Protein AF-A0A1S4EE07-F1 (afdb_monomer_lite)

Sequence (196 aa):
MYILKQGKIPPNVDKGLFLSQLIRQLDQEGPRLRTTQPRPIVKDTVGNLPSGYTVVRVHFNNPGMWYFHCHFVMHTDTGMTLVFQVGDRKQFVRAPPHFPQCDNFQPAVTKQDWAAAKNLEKTVAKRVRKVPAVHVVKKTAVHNLKKPKADSKKTQEANNKENHTSHHKNTDPKKKPSANNAKKDLKKPAEKTLGS

Secondary structure (DSSP, 8-state):
-EEEEEEEPPTTS-HHHHHHHHHHHHHHHGGGTTTS-SS-EE-S--PPPTTEEEEEE----S-EEEEEE-SSHHHHHTT-EEEEEES-GGGSPPPPTTPPPP--------HHHHHHHHHHHHHHHHHHTTS---------------PPPP----------------------------------------------

Organism: Diaphorina citri (NCBI:txid121845)

Radius of gyration: 37.04 Å; chains: 1; bounding box: 95×41×89 Å

Structure (mmCIF, N/CA/C/O backbone):
data_AF-A0A1S4EE07-F1
#
_entry.id   AF-A0A1S4EE07-F1
#
loop_
_atom_site.group_PDB
_atom_site.id
_atom_site.type_symbol
_atom_site.label_atom_id
_atom_site.label_alt_id
_atom_site.label_comp_id
_atom_site.label_asym_id
_atom_site.label_entity_id
_atom_site.label_seq_id
_atom_site.pdbx_PDB_ins_code
_atom_site.Cartn_x
_atom_site.Cartn_y
_atom_site.Cartn_z
_atom_site.occupancy
_atom_site.B_iso_or_equiv
_atom_site.auth_seq_id
_atom_site.auth_comp_id
_atom_site.auth_asym_id
_atom_site.auth_atom_id
_atom_site.pdbx_PDB_model_num
ATOM 1 N N . MET A 1 1 ? -10.646 -0.968 -5.681 1.00 91.38 1 MET A N 1
ATOM 2 C CA . MET A 1 1 ? -10.633 -1.405 -4.267 1.00 91.38 1 MET A CA 1
ATOM 3 C C . MET A 1 1 ? -11.946 -0.978 -3.615 1.00 91.38 1 MET A C 1
ATOM 5 O O . MET A 1 1 ? -12.428 0.107 -3.910 1.00 91.38 1 MET A O 1
ATOM 9 N N . TYR A 1 2 ? -12.556 -1.828 -2.789 1.00 91.88 2 TYR A N 1
ATOM 10 C CA . TYR A 1 2 ? -13.785 -1.522 -2.048 1.00 91.88 2 TYR A CA 1
ATOM 11 C C . TYR A 1 2 ? -13.431 -1.052 -0.639 1.00 91.88 2 TYR A C 1
ATOM 13 O O . TYR A 1 2 ? -12.707 -1.754 0.065 1.00 91.88 2 TYR A O 1
ATOM 21 N N . ILE A 1 3 ? -13.954 0.093 -0.212 1.00 91.81 3 ILE A N 1
ATOM 22 C CA . ILE A 1 3 ? -13.802 0.576 1.165 1.00 91.81 3 ILE A CA 1
ATOM 23 C C . ILE A 1 3 ? -14.957 0.000 1.979 1.00 91.81 3 ILE A C 1
ATOM 25 O O . ILE A 1 3 ? -16.115 0.342 1.739 1.00 91.81 3 ILE A O 1
ATOM 29 N N . LEU A 1 4 ? -14.640 -0.895 2.913 1.00 89.44 4 LEU A N 1
ATOM 30 C CA . LEU A 1 4 ? -15.643 -1.581 3.722 1.00 89.44 4 LEU A CA 1
ATOM 31 C C . LEU A 1 4 ? -15.912 -0.834 5.026 1.00 89.44 4 LEU A C 1
ATOM 33 O O . LEU A 1 4 ? -17.050 -0.646 5.433 1.00 89.44 4 LEU A O 1
ATOM 37 N N . LYS A 1 5 ? -14.872 -0.376 5.716 1.00 88.50 5 LYS A N 1
ATOM 38 C CA . LYS A 1 5 ? -15.040 0.284 7.014 1.00 88.50 5 LYS A CA 1
ATOM 39 C C . LYS A 1 5 ? -13.898 1.244 7.260 1.00 88.50 5 LYS A C 1
ATOM 41 O O . LYS A 1 5 ? -12.764 0.941 6.913 1.00 88.50 5 LYS A O 1
ATOM 46 N N . GLN A 1 6 ? -14.181 2.368 7.899 1.00 91.75 6 GLN A N 1
ATOM 47 C CA . GLN A 1 6 ? -13.160 3.251 8.449 1.00 91.75 6 GLN A CA 1
ATOM 48 C C . GLN A 1 6 ? -13.589 3.693 9.841 1.00 91.75 6 GLN A C 1
ATOM 50 O O . GLN A 1 6 ? -14.782 3.757 10.140 1.00 91.75 6 GLN A O 1
ATOM 55 N N . GLY A 1 7 ? -12.626 3.986 10.703 1.00 93.00 7 GLY A N 1
ATOM 56 C CA . GLY A 1 7 ? -12.927 4.471 12.040 1.00 93.00 7 GLY A CA 1
ATOM 57 C C . GLY A 1 7 ? -11.683 4.870 12.810 1.00 93.00 7 GLY A C 1
ATOM 58 O O . GLY A 1 7 ? -10.562 4.743 12.324 1.00 93.00 7 GLY A O 1
ATOM 59 N N . LYS A 1 8 ? -11.897 5.350 14.033 1.00 94.31 8 LYS A N 1
ATOM 60 C CA . LYS A 1 8 ? -10.833 5.690 14.977 1.00 94.31 8 LYS A CA 1
ATOM 61 C C . LYS A 1 8 ? -10.632 4.545 15.965 1.00 94.31 8 LYS A C 1
ATOM 63 O O . LYS A 1 8 ? -11.605 3.944 16.418 1.00 94.31 8 LYS A O 1
ATOM 68 N N . ILE A 1 9 ? -9.383 4.258 16.300 1.00 94.69 9 ILE A N 1
ATOM 69 C CA . ILE A 1 9 ? -9.034 3.365 17.402 1.00 94.69 9 ILE A CA 1
ATOM 70 C C . ILE A 1 9 ? -9.271 4.144 18.708 1.00 94.69 9 ILE A C 1
ATOM 72 O O . ILE A 1 9 ? -8.783 5.275 18.825 1.00 94.69 9 ILE A O 1
ATOM 76 N N . PRO A 1 10 ? -10.033 3.605 19.678 1.00 93.38 10 PRO A N 1
ATOM 77 C CA . PRO A 1 10 ? -10.268 4.290 20.945 1.00 93.38 10 PRO A CA 1
ATOM 78 C C . PRO A 1 10 ? -8.948 4.585 21.684 1.00 93.38 10 PRO A C 1
ATOM 80 O O . PRO A 1 10 ? -8.062 3.732 21.690 1.00 93.38 10 PRO A O 1
ATOM 83 N N . PRO A 1 11 ? -8.793 5.760 22.325 1.00 92.38 11 PRO A N 1
ATOM 84 C CA . PRO A 1 11 ? -7.510 6.192 22.894 1.00 92.38 11 PRO A CA 1
ATOM 85 C C . PRO A 1 11 ? -7.033 5.347 24.085 1.00 92.38 11 PRO A C 1
ATOM 87 O O . PRO A 1 11 ? -5.833 5.249 24.306 1.00 92.38 11 PRO A O 1
ATOM 90 N N . ASN A 1 12 ? -7.955 4.711 24.813 1.00 94.44 12 ASN A N 1
ATOM 91 C CA . ASN A 1 12 ? -7.669 3.914 26.014 1.00 94.44 12 ASN A CA 1
ATOM 92 C C . ASN A 1 12 ? -7.684 2.404 25.737 1.00 94.44 12 ASN A C 1
ATOM 94 O O . ASN A 1 12 ? -7.959 1.605 26.629 1.00 94.44 12 ASN A O 1
ATOM 98 N N . VAL A 1 13 ? -7.467 2.013 24.483 1.00 93.69 13 VAL A N 1
ATOM 99 C CA . VAL A 1 13 ? -7.438 0.612 24.068 1.00 93.69 13 VAL A CA 1
ATOM 100 C C . VAL A 1 13 ? -6.058 0.302 23.519 1.00 93.69 13 VAL A C 1
ATOM 102 O O . VAL A 1 13 ? -5.508 1.062 22.720 1.00 93.69 13 VAL A O 1
ATOM 105 N N . ASP A 1 14 ? -5.510 -0.839 23.934 1.00 95.31 14 ASP A N 1
ATOM 106 C CA . ASP A 1 14 ? -4.279 -1.346 23.349 1.00 95.31 14 ASP A CA 1
ATOM 107 C C . ASP A 1 14 ? -4.469 -1.589 21.842 1.00 95.31 14 ASP A C 1
ATOM 109 O O . ASP A 1 14 ? -5.398 -2.276 21.405 1.00 95.31 14 ASP A O 1
ATOM 113 N N . LYS A 1 15 ? -3.588 -1.003 21.025 1.00 93.50 15 LYS A N 1
ATOM 114 C CA . LYS A 1 15 ? -3.715 -1.042 19.561 1.00 93.50 15 LYS A CA 1
ATOM 115 C C . LYS A 1 15 ? -3.544 -2.459 19.013 1.00 93.50 15 LYS A C 1
ATOM 117 O O . LYS A 1 15 ? -4.212 -2.804 18.039 1.00 93.50 15 LYS A O 1
ATOM 122 N N . GLY A 1 16 ? -2.680 -3.269 19.628 1.00 94.44 16 GLY A N 1
ATOM 123 C CA . GLY A 1 16 ? -2.464 -4.663 19.240 1.00 94.44 16 GLY A CA 1
ATOM 124 C C . GLY A 1 16 ? -3.689 -5.525 19.540 1.00 94.44 16 GLY A C 1
ATOM 125 O O . GLY A 1 16 ? -4.141 -6.296 18.689 1.00 94.44 16 GLY A O 1
ATOM 126 N N . LEU A 1 17 ? -4.297 -5.331 20.711 1.00 95.25 17 LEU A N 1
ATOM 127 C CA . LEU A 1 17 ? -5.545 -5.981 21.093 1.00 95.25 17 LEU A CA 1
ATOM 128 C C . LEU A 1 17 ? -6.692 -5.579 20.158 1.00 95.25 17 LEU A C 1
ATOM 130 O O . LEU A 1 17 ? -7.399 -6.450 19.656 1.00 95.25 17 LEU A O 1
ATOM 134 N N . PHE A 1 18 ? -6.848 -4.286 19.864 1.00 95.19 18 PHE A N 1
ATOM 135 C CA . PHE A 1 18 ? -7.854 -3.821 18.907 1.00 95.19 18 PHE A CA 1
ATOM 136 C C . PHE A 1 18 ? -7.655 -4.455 17.525 1.00 95.19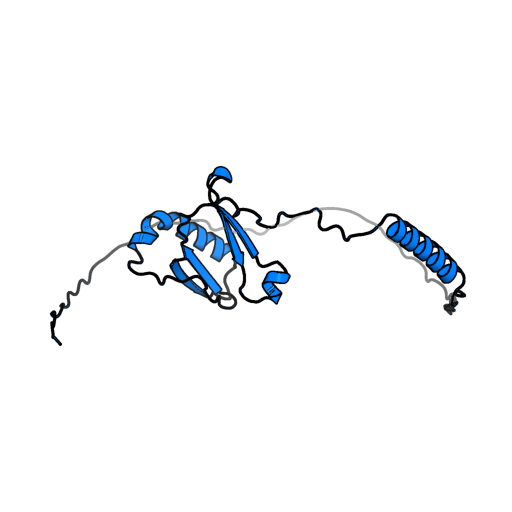 18 PHE A C 1
ATOM 138 O O . PHE A 1 18 ? -8.607 -4.959 16.928 1.00 95.19 18 PHE A O 1
ATOM 145 N N . LEU A 1 19 ? -6.417 -4.455 17.021 1.00 93.38 19 LEU A N 1
ATOM 146 C CA . LEU A 1 19 ? -6.104 -4.988 15.700 1.00 93.38 19 LEU A CA 1
ATOM 147 C C . LEU A 1 19 ? -6.343 -6.500 15.624 1.00 93.38 19 LEU A C 1
ATOM 149 O O . LEU A 1 19 ? -6.962 -6.962 14.672 1.00 93.38 19 LEU A O 1
ATOM 153 N N . SER A 1 20 ? -5.914 -7.267 16.627 1.00 95.62 20 SER A N 1
ATOM 154 C CA . SER A 1 20 ? -6.139 -8.719 16.666 1.00 95.62 20 SER A CA 1
ATOM 155 C C . SER A 1 20 ? -7.627 -9.078 16.729 1.00 95.62 20 SER A C 1
ATOM 157 O O . SER A 1 20 ? -8.072 -9.993 16.034 1.00 95.62 20 SER A O 1
ATOM 159 N N . GLN A 1 21 ? -8.424 -8.325 17.493 1.00 95.12 21 GLN A N 1
ATOM 160 C CA . GLN A 1 21 ? -9.878 -8.483 17.520 1.00 95.12 21 GLN A CA 1
ATOM 161 C C . GLN A 1 21 ? -10.512 -8.143 16.169 1.00 95.12 21 GLN A C 1
ATOM 163 O O . GLN A 1 21 ? -11.358 -8.899 15.693 1.00 95.12 21 GLN A O 1
ATOM 168 N N . LEU A 1 22 ? -10.085 -7.045 15.538 1.00 92.25 22 LEU A N 1
ATOM 169 C CA . LEU A 1 22 ? -10.564 -6.644 14.218 1.00 92.25 22 LEU A CA 1
ATOM 170 C C . LEU A 1 22 ? -10.232 -7.702 13.158 1.00 92.25 22 LEU A C 1
ATOM 172 O O . LEU A 1 22 ? -11.113 -8.076 12.394 1.00 92.25 22 LEU A O 1
ATOM 176 N N . ILE A 1 23 ? -8.999 -8.215 13.130 1.00 92.25 23 ILE A N 1
ATOM 177 C CA . ILE A 1 23 ? -8.587 -9.281 12.203 1.00 92.25 23 ILE A CA 1
ATOM 178 C C . ILE A 1 23 ? -9.464 -10.517 12.406 1.00 92.25 23 ILE A C 1
ATOM 180 O O . ILE A 1 23 ? -10.066 -10.999 11.452 1.00 92.25 23 ILE A O 1
ATOM 184 N N . ARG A 1 24 ? -9.646 -10.964 13.654 1.00 93.19 24 ARG A N 1
ATOM 185 C CA . ARG A 1 24 ? -10.493 -12.124 13.961 1.00 93.19 24 ARG A CA 1
ATOM 186 C C . ARG A 1 24 ? -11.944 -11.932 13.510 1.00 93.19 24 ARG A C 1
ATOM 188 O O . ARG A 1 24 ? -12.561 -12.881 13.032 1.00 93.19 24 ARG A O 1
ATOM 195 N N . GLN A 1 25 ? -12.495 -10.727 13.659 1.00 90.56 25 GLN A N 1
ATOM 196 C CA . GLN A 1 25 ? -13.824 -10.392 13.137 1.00 90.56 25 GLN A CA 1
ATOM 197 C C . GLN A 1 25 ? -13.854 -10.472 11.607 1.00 90.56 25 GLN A C 1
ATOM 199 O O . GLN A 1 25 ? -14.750 -11.099 11.048 1.00 90.56 25 GLN A O 1
ATOM 204 N N . LEU A 1 26 ? -12.858 -9.896 10.927 1.00 89.38 26 LEU A N 1
ATOM 205 C CA . LEU A 1 26 ? -12.762 -9.924 9.466 1.00 89.38 26 LEU A CA 1
ATOM 206 C C . LEU A 1 26 ? -12.585 -11.343 8.914 1.00 89.38 26 LEU A C 1
ATOM 208 O O . LEU A 1 26 ? -13.164 -11.641 7.874 1.00 89.38 26 LEU A O 1
ATOM 212 N N . ASP A 1 27 ? -11.873 -12.228 9.609 1.00 89.19 27 ASP A N 1
ATOM 213 C CA . ASP A 1 27 ? -11.731 -13.635 9.213 1.00 89.19 27 ASP A CA 1
ATOM 214 C C . ASP A 1 27 ? -13.066 -14.390 9.319 1.00 89.19 27 ASP A C 1
ATOM 216 O O . ASP A 1 27 ? -13.431 -15.168 8.436 1.00 89.19 27 ASP A O 1
ATOM 220 N N . GLN A 1 28 ? -13.841 -14.123 10.375 1.00 88.81 28 GLN A N 1
ATOM 221 C CA . GLN A 1 28 ? -15.168 -14.720 10.578 1.00 88.81 28 GLN A CA 1
ATOM 222 C C . GLN A 1 28 ? -16.213 -14.178 9.593 1.00 88.81 28 GLN A C 1
ATOM 224 O O . GLN A 1 28 ? -17.095 -14.908 9.125 1.00 88.81 28 GLN A O 1
ATOM 229 N N . GLU A 1 29 ? -16.137 -12.883 9.293 1.00 84.56 29 GLU A N 1
ATOM 230 C CA . GLU A 1 29 ? -17.068 -12.188 8.411 1.00 84.56 29 GLU A CA 1
ATOM 231 C C . GLU A 1 29 ? -16.666 -12.267 6.940 1.00 84.56 29 GLU A C 1
ATOM 233 O O . GLU A 1 29 ? -17.525 -12.068 6.085 1.00 84.56 29 GLU A O 1
ATOM 238 N N . GLY A 1 30 ? -15.408 -12.576 6.621 1.00 76.62 30 GLY A N 1
ATOM 239 C CA . GLY A 1 30 ? -14.816 -12.550 5.280 1.00 76.62 30 GLY A CA 1
ATOM 240 C C . GLY A 1 30 ? -15.724 -13.097 4.171 1.00 76.62 30 GLY A C 1
ATOM 241 O O . GLY A 1 30 ? -16.003 -12.364 3.210 1.00 76.62 30 GLY A O 1
ATOM 242 N N . PRO A 1 31 ? -16.279 -14.318 4.323 1.00 71.88 31 PRO A N 1
ATOM 243 C CA . PRO A 1 31 ? -17.223 -14.902 3.365 1.00 71.88 31 PRO A CA 1
ATOM 244 C C . PRO A 1 31 ? -18.527 -14.099 3.192 1.00 71.88 31 PRO A C 1
ATOM 246 O O . PRO A 1 31 ? -19.117 -14.079 2.113 1.00 71.88 31 PRO A O 1
ATOM 249 N N . ARG A 1 32 ? -18.977 -13.403 4.242 1.00 71.00 32 ARG A N 1
ATOM 250 C CA . ARG A 1 32 ? -20.227 -12.620 4.318 1.00 71.00 32 ARG A CA 1
ATOM 251 C C . ARG A 1 32 ? -20.051 -11.128 4.051 1.00 71.00 32 ARG A C 1
ATOM 253 O O . ARG A 1 32 ? -21.037 -10.436 3.816 1.00 71.00 32 ARG A O 1
ATOM 260 N N . LEU A 1 33 ? -18.824 -10.613 3.998 1.00 68.25 33 LEU A N 1
ATOM 261 C CA . LEU A 1 33 ? -18.553 -9.199 3.711 1.00 68.25 33 LEU A CA 1
ATOM 262 C C . LEU A 1 33 ? -19.059 -8.767 2.309 1.00 68.25 33 LEU A C 1
ATOM 264 O O . LEU A 1 33 ? -19.015 -7.592 1.963 1.00 68.25 33 LEU A O 1
ATOM 268 N N . ARG A 1 34 ? -19.500 -9.695 1.437 1.00 61.41 34 ARG A N 1
ATOM 269 C CA . ARG A 1 34 ? -20.206 -9.378 0.171 1.00 61.41 34 ARG A CA 1
ATOM 270 C C . ARG A 1 34 ? -21.696 -9.075 0.387 1.00 61.41 34 ARG A C 1
ATOM 272 O O . ARG A 1 34 ? -22.270 -8.327 -0.392 1.00 61.41 34 ARG A O 1
ATOM 279 N N . THR A 1 35 ? -22.310 -9.648 1.419 1.00 59.97 35 THR A N 1
ATOM 280 C CA . THR A 1 35 ? -23.750 -9.545 1.697 1.00 59.97 35 THR A CA 1
ATOM 281 C C . THR A 1 35 ? -24.087 -8.507 2.765 1.00 59.97 35 THR A C 1
ATOM 283 O O . THR A 1 35 ? -25.183 -7.961 2.743 1.00 59.97 35 THR A O 1
ATOM 286 N N . THR A 1 36 ? -23.169 -8.204 3.688 1.00 63.97 36 THR A N 1
ATOM 287 C CA . THR A 1 36 ? -23.404 -7.226 4.770 1.00 63.97 36 THR A CA 1
ATOM 288 C C . THR A 1 36 ? -23.278 -5.769 4.319 1.00 63.97 36 THR A C 1
ATOM 290 O O . THR A 1 36 ? -23.872 -4.886 4.933 1.00 63.97 36 THR A O 1
ATOM 293 N N . GLN A 1 37 ? -22.563 -5.504 3.221 1.00 69.19 37 GLN A N 1
ATOM 294 C CA . GLN A 1 37 ? -22.489 -4.192 2.579 1.00 69.19 37 GLN A CA 1
ATOM 295 C C . GLN A 1 37 ? -22.861 -4.303 1.104 1.00 69.19 37 GLN A C 1
ATOM 297 O O . GLN A 1 37 ? -22.014 -4.650 0.282 1.00 69.19 37 GLN A O 1
ATOM 302 N N . PRO A 1 38 ? -24.117 -4.003 0.739 1.00 68.50 38 PRO A N 1
ATOM 303 C CA . PRO A 1 38 ? -24.587 -4.213 -0.624 1.00 68.50 38 PRO A CA 1
ATOM 304 C C . PRO A 1 38 ? -23.996 -3.216 -1.633 1.00 68.50 38 PRO A C 1
ATOM 306 O O . PRO A 1 38 ? -24.031 -3.489 -2.830 1.00 68.50 38 PRO A O 1
ATOM 309 N N . ARG A 1 39 ? -23.471 -2.059 -1.187 1.00 81.44 39 ARG A N 1
ATOM 310 C CA . ARG A 1 39 ? -22.934 -0.997 -2.065 1.00 81.44 39 ARG A CA 1
ATOM 311 C C . ARG A 1 39 ? -21.730 -0.252 -1.453 1.00 81.44 39 ARG A C 1
ATOM 313 O O . ARG A 1 39 ? -21.855 0.925 -1.118 1.00 81.44 39 ARG A O 1
ATOM 320 N N . PRO A 1 40 ? -20.579 -0.913 -1.249 1.00 86.88 40 PRO A N 1
ATOM 321 C CA . PRO A 1 40 ? -19.378 -0.242 -0.762 1.00 86.88 40 PRO A CA 1
ATOM 322 C C . PRO A 1 40 ? -18.829 0.740 -1.806 1.00 86.88 40 PRO A C 1
ATOM 324 O O . PRO A 1 40 ? -18.938 0.515 -3.012 1.00 86.88 40 PRO A O 1
ATOM 327 N N . ILE A 1 41 ? -18.198 1.815 -1.333 1.00 91.12 41 ILE A N 1
ATOM 328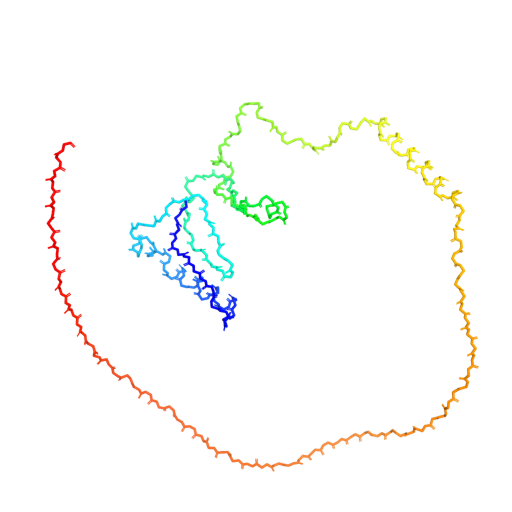 C CA . ILE A 1 41 ? -17.532 2.799 -2.194 1.00 91.12 41 ILE A CA 1
ATOM 329 C C . ILE A 1 41 ? -16.341 2.130 -2.890 1.00 91.12 41 ILE A C 1
ATOM 331 O O . ILE A 1 41 ? -15.534 1.458 -2.243 1.00 91.12 41 ILE A O 1
ATOM 335 N N . VAL A 1 42 ? -16.214 2.347 -4.201 1.00 93.19 42 VAL A N 1
ATOM 336 C CA . VAL A 1 42 ? -15.103 1.845 -5.018 1.00 93.19 42 VAL A CA 1
ATOM 337 C C . VAL A 1 42 ? -14.174 2.997 -5.371 1.00 93.19 42 VAL A C 1
ATOM 339 O O . VAL A 1 42 ? -14.597 3.937 -6.037 1.00 93.19 42 VAL A O 1
ATOM 342 N N . LYS A 1 43 ? -12.921 2.924 -4.919 1.00 94.06 43 LYS A N 1
ATOM 343 C CA . LYS A 1 43 ? -11.860 3.904 -5.209 1.00 94.06 43 LYS A CA 1
ATOM 344 C C . LYS A 1 43 ? -10.505 3.201 -5.336 1.00 94.06 43 LYS A C 1
ATOM 346 O O . LYS A 1 43 ? -10.395 2.010 -5.025 1.00 94.06 43 LYS A O 1
ATOM 351 N N . ASP A 1 44 ? -9.495 3.922 -5.807 1.00 94.94 44 ASP A N 1
ATOM 352 C CA . ASP A 1 44 ? -8.083 3.505 -5.811 1.00 94.94 44 ASP A CA 1
ATOM 353 C C . ASP A 1 44 ? -7.319 4.025 -4.581 1.00 94.94 44 ASP A C 1
ATOM 355 O O . ASP A 1 44 ? -6.448 3.336 -4.061 1.00 94.94 44 ASP A O 1
ATOM 359 N N . THR A 1 45 ? -7.725 5.183 -4.059 1.00 95.00 45 THR A N 1
ATOM 360 C CA . THR A 1 45 ? -7.055 5.897 -2.974 1.00 95.00 45 THR A CA 1
ATOM 361 C C . THR A 1 45 ? -8.034 6.171 -1.841 1.00 95.00 45 THR A C 1
ATOM 363 O O . THR A 1 45 ? -9.198 6.526 -2.056 1.00 95.00 45 THR A O 1
ATOM 366 N N . VAL A 1 46 ? -7.559 6.025 -0.606 1.00 94.75 46 VAL A N 1
ATOM 367 C CA . VAL A 1 46 ? -8.328 6.336 0.596 1.00 94.75 46 VAL A CA 1
ATOM 368 C C . VAL A 1 46 ? -7.438 7.034 1.618 1.00 94.75 46 VAL A C 1
ATOM 370 O O . VAL A 1 46 ? -6.341 6.573 1.926 1.00 94.75 46 VAL A O 1
ATOM 373 N N . GLY A 1 47 ? -7.910 8.166 2.140 1.00 94.12 47 GLY A N 1
ATOM 374 C CA . GLY A 1 47 ? -7.244 8.855 3.239 1.00 94.12 47 GLY A CA 1
ATOM 375 C C . GLY A 1 47 ? -7.426 8.077 4.538 1.00 94.12 47 GLY A C 1
ATOM 376 O O . GLY A 1 47 ? -8.541 7.665 4.863 1.00 94.12 47 GLY A O 1
ATOM 377 N N . ASN A 1 48 ? -6.341 7.888 5.288 1.00 90.81 48 ASN A N 1
ATOM 378 C CA . ASN A 1 48 ? -6.402 7.306 6.624 1.00 90.81 48 ASN A CA 1
ATOM 379 C C . ASN A 1 48 ? -6.357 8.417 7.681 1.00 90.81 48 ASN A C 1
ATOM 381 O O . ASN A 1 48 ? -5.593 9.373 7.554 1.00 90.81 48 ASN A O 1
ATOM 385 N N . LEU A 1 49 ? -7.172 8.291 8.726 1.00 89.00 49 LEU A N 1
ATOM 386 C CA . LEU A 1 49 ? -7.207 9.256 9.826 1.00 89.00 49 LEU A CA 1
ATOM 387 C C . LEU A 1 49 ? -6.111 8.943 10.863 1.00 89.00 49 LEU A C 1
ATOM 389 O O . LEU A 1 49 ? -5.780 7.768 11.060 1.00 89.00 49 LEU A O 1
ATOM 393 N N . PRO A 1 50 ? -5.579 9.948 11.585 1.00 90.75 50 PRO A N 1
ATOM 394 C CA . PRO A 1 50 ? -4.669 9.718 12.705 1.00 90.75 50 PRO A CA 1
ATOM 395 C C . PRO A 1 50 ? -5.288 8.799 13.761 1.00 90.75 50 PRO A C 1
ATOM 397 O O . PRO A 1 50 ? -6.437 8.986 14.172 1.00 90.75 50 PRO A O 1
ATOM 400 N N . SER A 1 51 ? -4.519 7.803 14.210 1.00 90.94 51 SER A N 1
ATOM 401 C CA . SER A 1 51 ? -5.003 6.745 15.112 1.00 90.94 51 SER A CA 1
ATOM 402 C C . SER A 1 51 ? -6.269 6.045 14.596 1.00 90.94 51 SER A C 1
ATOM 404 O O . SER A 1 51 ? -7.103 5.606 15.385 1.00 90.94 51 SER A O 1
ATOM 406 N N . GLY A 1 52 ? -6.444 5.982 13.277 1.00 93.88 52 GLY A N 1
ATOM 407 C CA . GLY A 1 52 ? -7.560 5.324 12.620 1.00 93.88 52 GLY A CA 1
ATOM 408 C C . GLY A 1 52 ? -7.189 3.993 11.986 1.00 93.88 52 GLY A C 1
ATOM 409 O O . GLY A 1 52 ? -6.026 3.593 11.937 1.00 93.88 52 GLY A O 1
ATOM 410 N N . TYR A 1 53 ? -8.213 3.317 11.488 1.00 94.06 53 TYR A N 1
ATOM 411 C CA . TYR A 1 53 ? -8.090 2.111 10.686 1.00 94.06 53 TYR A CA 1
ATOM 412 C C . TYR A 1 53 ? -9.000 2.210 9.467 1.00 94.06 53 TYR A C 1
ATOM 414 O O . TYR A 1 53 ? -10.040 2.875 9.490 1.00 94.06 53 TYR A O 1
ATOM 422 N N . THR A 1 54 ? -8.609 1.498 8.418 1.00 93.50 54 THR A N 1
ATOM 423 C CA . THR A 1 54 ? -9.369 1.377 7.180 1.00 93.50 54 THR A CA 1
ATOM 424 C C . THR A 1 54 ? -9.365 -0.085 6.761 1.00 93.50 54 THR A C 1
ATOM 426 O O . THR A 1 54 ? -8.309 -0.696 6.632 1.00 93.50 54 THR A O 1
ATOM 429 N N . VAL A 1 55 ? -10.551 -0.654 6.577 1.00 91.69 55 VAL A N 1
ATOM 430 C CA . VAL A 1 55 ? -10.762 -2.003 6.060 1.00 91.69 55 VAL A CA 1
ATOM 431 C C . VAL A 1 55 ? -11.121 -1.878 4.592 1.00 91.69 55 VAL A C 1
ATOM 433 O O . VAL A 1 55 ? -12.138 -1.272 4.239 1.00 91.69 55 VAL A O 1
ATOM 436 N N . VAL A 1 56 ? -10.296 -2.479 3.744 1.00 92.12 56 VAL A N 1
ATOM 437 C CA . VAL A 1 56 ? -10.507 -2.518 2.301 1.00 92.12 56 VAL A CA 1
ATOM 438 C C . VAL A 1 56 ? -10.598 -3.953 1.816 1.00 92.12 56 VAL A C 1
ATOM 440 O O . VAL A 1 56 ? -10.001 -4.861 2.387 1.00 92.12 56 VAL A O 1
ATOM 443 N N . ARG A 1 57 ? -11.331 -4.149 0.725 1.00 90.31 57 ARG A N 1
ATOM 444 C CA . ARG A 1 57 ? -11.338 -5.392 -0.039 1.00 90.31 57 ARG A CA 1
ATOM 445 C C . ARG A 1 57 ? -10.815 -5.119 -1.436 1.00 90.31 57 ARG A C 1
ATOM 447 O O . ARG A 1 57 ? -11.291 -4.221 -2.132 1.00 90.31 57 ARG A O 1
ATOM 454 N N . VAL A 1 58 ? -9.881 -5.947 -1.873 1.00 91.38 58 VAL A N 1
ATOM 455 C CA . VAL A 1 58 ? -9.345 -5.922 -3.231 1.00 91.38 58 VAL A CA 1
ATOM 456 C C . VAL A 1 58 ? -9.649 -7.262 -3.881 1.00 91.38 58 VAL A C 1
ATOM 458 O O . VAL A 1 58 ? -9.499 -8.306 -3.254 1.00 91.38 58 VAL A O 1
ATOM 461 N N . HIS A 1 59 ? -10.125 -7.227 -5.123 1.00 90.06 59 HIS A N 1
ATOM 462 C CA . HIS A 1 59 ? -10.247 -8.418 -5.949 1.00 90.06 59 HIS A CA 1
ATOM 463 C C . HIS A 1 59 ? -9.072 -8.422 -6.921 1.00 90.06 59 HIS A C 1
ATOM 465 O O . HIS A 1 59 ? -9.035 -7.621 -7.850 1.00 90.06 59 HIS A O 1
ATOM 471 N N . PHE A 1 60 ? -8.094 -9.283 -6.663 1.00 93.38 60 PHE A N 1
ATOM 472 C CA . PHE A 1 60 ? -6.897 -9.406 -7.485 1.00 93.38 60 PHE A CA 1
ATOM 473 C C . PHE A 1 60 ? -7.160 -10.329 -8.681 1.00 93.38 60 PHE A C 1
ATOM 475 O O . PHE A 1 60 ? -6.758 -11.487 -8.692 1.00 93.38 60 PHE A O 1
ATOM 482 N N . ASN A 1 61 ? -7.877 -9.816 -9.682 1.00 94.00 61 ASN A N 1
ATOM 483 C CA . ASN A 1 61 ? -8.236 -10.541 -10.908 1.00 94.00 61 ASN A CA 1
ATOM 484 C C . ASN A 1 61 ? -7.323 -10.229 -12.105 1.00 94.00 61 ASN A C 1
ATOM 486 O O . ASN A 1 61 ? -7.633 -10.614 -13.228 1.00 94.00 61 ASN A O 1
ATOM 490 N N . ASN A 1 62 ? -6.223 -9.515 -11.873 1.00 95.88 62 ASN A N 1
ATOM 491 C CA . ASN A 1 62 ? -5.261 -9.130 -12.895 1.00 95.88 62 ASN A CA 1
ATOM 492 C C . ASN A 1 62 ? -3.835 -9.457 -12.392 1.00 95.88 62 ASN A C 1
ATOM 494 O O . ASN A 1 62 ? -3.352 -8.788 -11.468 1.00 95.88 62 ASN A O 1
ATOM 498 N N . PRO A 1 63 ? -3.199 -10.521 -12.927 1.00 97.50 63 PRO A N 1
ATOM 499 C CA . PRO A 1 63 ? -1.865 -10.952 -12.524 1.00 97.50 63 PRO A CA 1
ATOM 500 C C . PRO A 1 63 ? -0.789 -9.891 -12.762 1.00 97.50 63 PRO A C 1
ATOM 502 O O . PRO A 1 63 ? -0.769 -9.221 -13.792 1.00 97.50 63 PRO A O 1
ATOM 505 N N . GLY A 1 64 ? 0.139 -9.761 -11.820 1.00 96.75 64 GLY A N 1
ATOM 506 C CA . GLY A 1 64 ? 1.219 -8.783 -11.891 1.00 96.75 64 GLY A CA 1
ATOM 507 C C . GLY A 1 64 ? 1.744 -8.368 -10.524 1.00 96.75 64 GLY A C 1
ATOM 508 O O . GLY A 1 64 ? 1.386 -8.940 -9.492 1.00 96.75 64 GLY A O 1
ATOM 509 N N . MET A 1 65 ? 2.591 -7.341 -10.533 1.00 96.69 65 MET A N 1
ATOM 510 C CA . MET A 1 65 ? 3.085 -6.683 -9.327 1.00 96.69 65 MET A CA 1
ATOM 511 C C . MET A 1 65 ? 2.224 -5.452 -9.043 1.00 96.69 65 MET A C 1
ATOM 513 O O . MET A 1 65 ? 2.161 -4.538 -9.863 1.00 96.69 65 MET A O 1
ATOM 517 N N . TRP A 1 66 ? 1.568 -5.421 -7.888 1.00 96.62 66 TRP A N 1
ATOM 518 C CA . TRP A 1 66 ? 0.718 -4.311 -7.463 1.00 96.62 66 TRP A CA 1
ATOM 519 C C . TRP A 1 66 ? 1.409 -3.498 -6.386 1.00 96.62 66 TRP A C 1
ATOM 521 O O . TRP A 1 66 ? 1.766 -4.033 -5.338 1.00 96.62 66 TRP A O 1
ATOM 531 N N . TYR A 1 67 ? 1.561 -2.203 -6.634 1.00 96.69 67 TYR A N 1
ATOM 532 C CA . TYR A 1 67 ? 2.190 -1.278 -5.706 1.00 96.69 67 TYR A CA 1
ATOM 533 C C . TYR A 1 67 ? 1.137 -0.594 -4.835 1.00 96.69 67 TYR A C 1
ATOM 535 O O . TYR A 1 67 ? 0.251 0.095 -5.337 1.00 96.69 67 TYR A O 1
ATOM 543 N N . PHE A 1 68 ? 1.224 -0.797 -3.526 1.00 96.12 68 PHE A N 1
ATOM 544 C CA . PHE A 1 68 ? 0.341 -0.194 -2.540 1.00 96.12 68 PHE A CA 1
ATOM 545 C C . PHE A 1 68 ? 1.169 0.669 -1.599 1.00 96.12 68 PHE A C 1
ATOM 547 O O . PHE A 1 68 ? 2.020 0.168 -0.870 1.00 96.12 68 PHE A O 1
ATOM 554 N N . HIS A 1 69 ? 0.950 1.977 -1.627 1.00 96.75 69 HIS A N 1
ATOM 555 C CA . HIS A 1 69 ? 1.823 2.925 -0.947 1.00 96.75 69 HIS A CA 1
ATOM 556 C C . HIS A 1 69 ? 1.058 4.137 -0.426 1.00 96.75 69 HIS A C 1
ATOM 558 O O . HIS A 1 69 ? -0.112 4.366 -0.742 1.00 96.75 69 HIS A O 1
ATOM 564 N N . CYS A 1 70 ? 1.739 4.936 0.387 1.00 96.12 70 CYS A N 1
ATOM 565 C CA . CYS A 1 70 ? 1.253 6.257 0.745 1.00 96.12 70 CYS A CA 1
ATOM 566 C C . CYS A 1 70 ? 1.324 7.205 -0.448 1.00 96.12 70 CYS A C 1
ATOM 568 O O . CYS A 1 70 ? 2.375 7.345 -1.044 1.00 96.12 70 CYS A O 1
ATOM 570 N N . HIS A 1 71 ? 0.290 7.984 -0.743 1.00 95.75 71 HIS A N 1
ATOM 571 C CA . HIS A 1 71 ? 0.392 8.974 -1.822 1.00 95.75 71 HIS A CA 1
ATOM 572 C C . HIS A 1 71 ? 1.203 10.241 -1.438 1.00 95.75 71 HIS A C 1
ATOM 574 O O . HIS A 1 71 ? 1.311 11.185 -2.219 1.00 95.75 71 HIS A O 1
ATOM 580 N N . PHE A 1 72 ? 1.784 10.295 -0.232 1.00 95.62 72 PHE A N 1
ATOM 581 C CA . PHE A 1 72 ? 2.702 11.361 0.171 1.00 95.62 72 PHE A CA 1
ATOM 582 C C . PHE A 1 72 ? 4.139 10.961 -0.172 1.00 95.62 72 PHE A C 1
ATOM 584 O O . PHE A 1 72 ? 4.657 9.984 0.373 1.00 95.62 72 PHE A O 1
ATOM 591 N N . VAL A 1 73 ? 4.773 11.713 -1.077 1.00 95.06 73 VAL A N 1
ATOM 592 C CA . VAL A 1 73 ? 6.068 11.351 -1.684 1.00 95.06 73 VAL A CA 1
ATOM 593 C C . VAL A 1 73 ? 7.131 11.079 -0.624 1.00 95.06 73 VAL A C 1
ATOM 595 O O . VAL A 1 73 ? 7.762 10.031 -0.669 1.00 95.06 73 VAL A O 1
ATOM 598 N N . MET A 1 74 ? 7.243 11.931 0.399 1.00 97.44 74 MET A N 1
ATOM 599 C CA . MET A 1 74 ? 8.225 11.742 1.476 1.00 97.44 74 MET A CA 1
ATOM 600 C C . MET A 1 74 ? 8.003 10.448 2.276 1.00 97.44 74 MET A C 1
ATOM 602 O O . MET A 1 74 ? 8.961 9.826 2.722 1.00 97.44 74 MET A O 1
ATOM 606 N N . HIS A 1 75 ? 6.753 10.003 2.454 1.00 96.75 75 HIS A N 1
ATOM 607 C CA . HIS A 1 75 ? 6.472 8.728 3.126 1.00 96.75 75 HIS A CA 1
ATOM 608 C C . HIS A 1 75 ? 6.719 7.522 2.213 1.00 96.75 75 HIS A C 1
ATOM 610 O O . HIS A 1 75 ? 7.110 6.465 2.695 1.00 96.75 75 HIS A O 1
ATOM 616 N N . THR A 1 76 ? 6.493 7.665 0.904 1.00 96.94 76 THR A N 1
ATOM 617 C CA . THR A 1 76 ? 6.835 6.617 -0.074 1.00 96.94 76 THR A CA 1
ATOM 618 C C . THR A 1 76 ? 8.341 6.423 -0.149 1.00 96.94 76 THR A C 1
ATOM 620 O O . THR A 1 76 ? 8.811 5.295 -0.059 1.00 96.94 76 THR A O 1
ATOM 623 N N . ASP A 1 77 ? 9.082 7.526 -0.255 1.00 96.69 77 ASP A N 1
ATOM 624 C CA . ASP A 1 77 ? 10.541 7.545 -0.367 1.00 96.69 77 ASP A CA 1
ATOM 625 C C . ASP A 1 77 ? 11.219 6.951 0.876 1.00 96.69 77 ASP A C 1
ATOM 627 O O . ASP A 1 77 ? 12.169 6.180 0.787 1.00 96.69 77 ASP A O 1
ATOM 631 N N . THR A 1 78 ? 10.644 7.203 2.054 1.00 97.56 78 THR A N 1
ATOM 632 C CA . THR A 1 78 ? 11.091 6.597 3.320 1.00 97.56 78 THR A CA 1
ATOM 633 C C . THR A 1 78 ? 10.582 5.166 3.546 1.00 97.56 78 THR A C 1
ATOM 635 O O . THR A 1 78 ? 10.878 4.570 4.581 1.00 97.56 78 THR A O 1
ATOM 638 N N . GLY A 1 79 ? 9.859 4.582 2.583 1.00 96.62 79 GLY A N 1
ATOM 639 C CA . GLY A 1 79 ? 9.558 3.150 2.541 1.00 96.62 79 GLY A CA 1
ATOM 640 C C . GLY A 1 79 ? 8.158 2.726 2.997 1.00 96.62 79 GLY A C 1
ATOM 641 O O . GLY A 1 79 ? 7.935 1.528 3.165 1.00 96.62 79 GLY A O 1
ATOM 642 N N . MET A 1 80 ? 7.188 3.638 3.165 1.00 97.25 80 MET A N 1
ATOM 643 C CA . MET A 1 80 ? 5.791 3.289 3.497 1.00 97.25 80 MET A CA 1
ATOM 644 C C . MET A 1 80 ? 5.043 2.704 2.286 1.00 97.25 80 MET A C 1
ATOM 646 O O . MET A 1 80 ? 4.147 3.322 1.698 1.00 97.25 80 MET A O 1
ATOM 650 N N . THR A 1 81 ? 5.463 1.504 1.897 1.00 97.19 81 THR A N 1
ATOM 651 C CA . THR A 1 81 ? 5.099 0.838 0.649 1.00 97.19 81 THR A CA 1
ATOM 652 C C . THR A 1 81 ? 4.964 -0.667 0.868 1.00 97.19 81 THR A C 1
ATOM 654 O O . THR A 1 81 ? 5.572 -1.242 1.769 1.00 97.19 81 THR A O 1
ATOM 657 N N . LEU A 1 82 ? 4.155 -1.307 0.036 1.00 96.81 82 LEU A N 1
ATOM 658 C CA . LEU A 1 82 ? 3.934 -2.742 -0.006 1.00 96.81 82 LEU A CA 1
ATOM 659 C C . LEU A 1 82 ? 3.764 -3.153 -1.469 1.00 96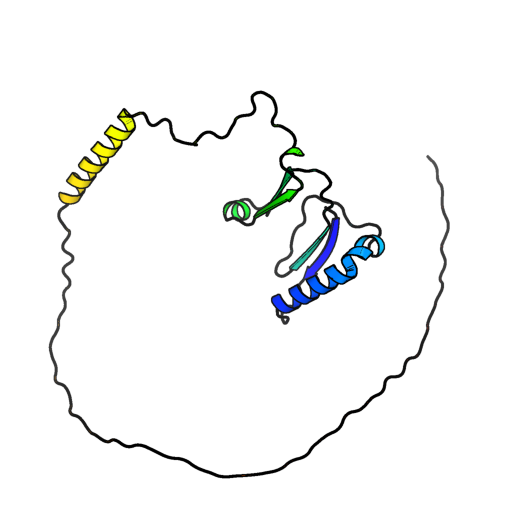.81 82 LEU A C 1
ATOM 661 O O . LEU A 1 82 ? 3.120 -2.451 -2.249 1.00 96.81 82 LEU A O 1
ATOM 665 N N . VAL A 1 83 ? 4.321 -4.302 -1.842 1.00 97.00 83 VAL A N 1
ATOM 666 C CA . VAL A 1 83 ? 4.169 -4.867 -3.185 1.00 97.00 83 VAL A CA 1
ATOM 667 C C . VAL A 1 83 ? 3.462 -6.209 -3.077 1.00 97.00 83 VAL A C 1
ATOM 669 O O . VAL A 1 83 ? 3.935 -7.102 -2.375 1.00 97.00 83 VAL A O 1
ATOM 672 N N . PHE A 1 84 ? 2.351 -6.370 -3.790 1.00 96.56 84 PHE A N 1
ATOM 673 C CA . PHE A 1 84 ? 1.675 -7.657 -3.916 1.00 96.56 84 PHE A CA 1
ATOM 674 C C . PHE A 1 84 ? 2.065 -8.319 -5.232 1.00 96.56 84 PHE A C 1
ATOM 676 O O . PHE A 1 84 ? 1.857 -7.745 -6.300 1.00 96.56 84 PHE A O 1
ATOM 683 N N . GLN A 1 85 ? 2.577 -9.545 -5.163 1.00 96.88 85 GLN A N 1
ATOM 684 C CA . GLN A 1 85 ? 2.670 -10.412 -6.330 1.00 96.88 85 GLN A CA 1
ATOM 685 C C . GLN A 1 85 ? 1.354 -11.175 -6.482 1.00 96.88 85 GLN A C 1
ATOM 687 O O . GLN A 1 85 ? 0.983 -11.963 -5.613 1.00 96.88 85 GLN A O 1
ATOM 692 N N . VAL A 1 86 ? 0.653 -10.949 -7.588 1.00 97.44 86 VAL A N 1
ATOM 693 C CA . VAL A 1 86 ? -0.603 -11.631 -7.908 1.00 97.44 86 VAL A CA 1
ATOM 694 C C . VAL A 1 86 ? -0.361 -12.575 -9.071 1.00 97.44 86 VAL A C 1
ATOM 696 O O . VAL A 1 86 ? -0.076 -12.126 -10.177 1.00 97.44 86 VAL A O 1
ATOM 699 N N . GLY A 1 87 ? -0.519 -13.874 -8.828 1.00 96.56 87 GLY A N 1
ATOM 700 C CA . GLY A 1 87 ? -0.304 -14.910 -9.835 1.00 96.56 87 GLY A CA 1
ATOM 701 C C . GLY A 1 87 ? 1.171 -15.220 -10.107 1.00 96.56 87 GLY A C 1
ATOM 702 O O . GLY A 1 87 ? 2.089 -14.702 -9.460 1.00 96.56 87 GLY A O 1
ATOM 703 N N . ASP A 1 88 ? 1.383 -16.096 -11.085 1.00 96.25 88 ASP A N 1
ATOM 704 C CA . ASP A 1 88 ? 2.706 -16.519 -11.530 1.00 96.25 88 ASP A CA 1
ATOM 705 C C . ASP A 1 88 ? 3.279 -15.552 -12.564 1.00 96.25 88 ASP A C 1
ATOM 707 O O . ASP A 1 88 ? 2.564 -15.015 -13.408 1.00 96.25 88 ASP A O 1
ATOM 711 N N . ARG A 1 89 ? 4.611 -15.433 -12.609 1.00 93.38 89 ARG A N 1
ATOM 712 C CA . ARG A 1 89 ? 5.313 -14.577 -13.586 1.00 93.38 89 ARG A CA 1
ATOM 713 C C . ARG A 1 89 ? 4.977 -14.901 -15.047 1.00 93.38 89 ARG A C 1
ATOM 715 O O . ARG A 1 89 ? 5.096 -14.035 -15.904 1.00 93.38 89 ARG A O 1
ATOM 722 N N . LYS A 1 90 ? 4.553 -16.136 -15.338 1.00 95.38 90 LYS A N 1
ATOM 723 C CA . LYS A 1 90 ? 4.114 -16.571 -16.678 1.00 95.38 90 LYS A CA 1
ATOM 724 C C . LYS A 1 90 ? 2.780 -15.948 -17.100 1.00 95.38 90 LYS A C 1
ATOM 726 O O . LYS A 1 90 ? 2.503 -15.875 -18.289 1.00 95.38 90 LYS A O 1
ATOM 731 N N . GLN A 1 91 ? 1.965 -15.530 -16.132 1.00 96.19 91 GLN A N 1
ATOM 732 C CA . GLN A 1 91 ? 0.678 -14.871 -16.349 1.00 96.19 91 GLN A CA 1
ATOM 733 C C . GLN A 1 91 ? 0.830 -13.353 -16.512 1.00 96.19 91 GLN A C 1
ATOM 735 O O . GLN A 1 91 ? -0.149 -12.674 -16.807 1.00 96.19 91 GLN A O 1
ATOM 740 N N . PHE A 1 92 ? 2.031 -12.806 -16.290 1.00 95.81 92 PHE A N 1
ATOM 741 C CA . PHE A 1 92 ? 2.259 -11.368 -16.373 1.00 95.81 92 PHE A CA 1
ATOM 742 C C . PHE A 1 92 ? 2.282 -10.925 -17.831 1.00 95.81 92 PHE A C 1
ATOM 744 O O . PHE A 1 92 ? 2.762 -11.640 -18.716 1.00 95.81 92 PHE A O 1
ATOM 751 N N . VAL A 1 93 ? 1.809 -9.704 -18.070 1.00 92.50 93 VAL A N 1
ATOM 752 C CA . VAL A 1 93 ? 1.916 -9.069 -19.383 1.00 92.50 93 VAL A CA 1
ATOM 753 C C . VAL A 1 93 ? 3.396 -8.947 -19.743 1.00 92.50 93 VAL A C 1
ATOM 755 O O . VAL A 1 93 ? 4.203 -8.439 -18.960 1.00 92.50 93 VAL A O 1
ATOM 758 N N . ARG A 1 94 ? 3.768 -9.442 -20.927 1.00 91.12 94 ARG A N 1
ATOM 759 C CA . ARG A 1 94 ? 5.136 -9.295 -21.431 1.00 91.12 94 ARG A CA 1
ATOM 760 C C . ARG A 1 94 ? 5.421 -7.821 -21.685 1.00 91.12 94 ARG A C 1
ATOM 762 O O . ARG A 1 94 ? 4.576 -7.107 -22.219 1.00 91.12 94 ARG A O 1
ATOM 769 N N . ALA A 1 95 ? 6.632 -7.397 -21.340 1.00 91.19 95 ALA A N 1
ATOM 770 C CA . ALA A 1 95 ? 7.104 -6.074 -21.707 1.00 91.19 95 ALA A CA 1
ATOM 771 C C . ALA A 1 95 ? 7.000 -5.886 -23.240 1.00 91.19 95 ALA A C 1
ATOM 773 O O . ALA A 1 95 ? 7.291 -6.839 -23.978 1.00 91.19 95 ALA A O 1
ATOM 774 N N . PRO A 1 96 ? 6.580 -4.703 -23.725 1.00 93.31 96 PRO A N 1
ATOM 775 C CA . PRO A 1 96 ? 6.538 -4.405 -25.155 1.00 93.31 96 PRO A CA 1
ATOM 776 C C . PRO A 1 96 ? 7.899 -4.612 -25.848 1.00 93.31 96 PRO A C 1
ATOM 778 O O . PRO A 1 96 ? 8.942 -4.561 -25.186 1.00 93.31 96 PRO A O 1
ATOM 781 N N . PRO A 1 97 ? 7.933 -4.810 -27.181 1.00 93.75 97 PRO A N 1
ATOM 782 C CA . PRO A 1 97 ? 9.186 -4.790 -27.934 1.00 93.75 97 PRO A CA 1
ATOM 783 C C . PRO A 1 97 ? 9.984 -3.510 -27.648 1.00 93.75 97 PRO A C 1
ATOM 785 O O . PRO A 1 97 ? 9.406 -2.432 -27.550 1.00 93.75 97 PRO A O 1
ATOM 788 N N . HIS A 1 98 ? 11.307 -3.636 -27.506 1.00 89.94 98 HIS A N 1
ATOM 789 C CA . HIS A 1 98 ? 12.224 -2.533 -27.172 1.00 89.94 98 HIS A CA 1
ATOM 790 C C . HIS A 1 98 ? 11.972 -1.841 -25.820 1.00 89.94 98 HIS A C 1
ATOM 792 O O . HIS A 1 98 ? 12.495 -0.752 -25.587 1.00 89.94 98 HIS A O 1
ATOM 798 N N . PHE A 1 99 ? 11.217 -2.459 -24.906 1.00 90.69 99 PHE A N 1
ATOM 799 C CA . PHE A 1 99 ? 11.115 -1.949 -23.541 1.00 90.69 99 PHE A CA 1
ATOM 800 C C . PHE A 1 99 ? 12.502 -1.956 -22.869 1.00 90.69 99 PHE A C 1
ATOM 802 O O . PHE A 1 99 ? 13.169 -2.998 -22.905 1.00 90.69 99 PHE A O 1
ATOM 809 N N . PRO A 1 100 ? 12.950 -0.836 -22.263 1.00 88.56 100 PRO A N 1
ATOM 810 C CA . PRO A 1 100 ? 14.242 -0.770 -21.593 1.00 88.56 100 PRO A CA 1
ATOM 811 C C . PRO A 1 100 ? 14.364 -1.870 -20.544 1.00 88.56 100 PRO A C 1
ATOM 813 O O . PRO A 1 100 ? 13.501 -2.028 -19.679 1.00 88.56 100 PRO A O 1
ATOM 816 N N . GLN A 1 101 ? 15.433 -2.649 -20.634 1.00 86.00 101 GLN A N 1
ATOM 817 C CA . GLN A 1 101 ? 15.744 -3.641 -19.618 1.00 86.00 101 GLN A CA 1
ATOM 818 C C . GLN A 1 101 ? 16.618 -2.997 -18.553 1.00 86.00 101 GLN A C 1
ATOM 820 O O . GLN A 1 101 ? 17.408 -2.097 -18.843 1.00 86.00 101 GLN A O 1
ATOM 825 N N . CYS A 1 102 ? 16.464 -3.457 -17.314 1.00 83.06 102 CYS A N 1
ATOM 826 C CA . CYS A 1 102 ? 17.409 -3.108 -16.269 1.00 83.06 102 CYS A CA 1
ATOM 827 C C . CYS A 1 102 ? 18.792 -3.592 -16.706 1.00 83.06 102 CYS A C 1
ATOM 829 O O . CYS A 1 102 ? 18.993 -4.791 -16.896 1.00 83.06 102 CYS A O 1
ATOM 831 N N . ASP A 1 103 ? 19.723 -2.661 -16.860 1.00 78.50 103 ASP A N 1
ATOM 832 C CA . ASP A 1 103 ? 21.141 -2.978 -16.898 1.00 78.50 103 ASP A CA 1
ATOM 833 C C . ASP A 1 103 ? 21.686 -2.944 -15.461 1.00 78.50 103 ASP A C 1
ATOM 835 O O . ASP A 1 103 ? 20.961 -2.721 -14.488 1.00 78.50 103 ASP A O 1
ATOM 839 N N . ASN A 1 104 ? 22.980 -3.147 -15.303 1.00 77.81 104 ASN A N 1
ATOM 840 C CA . ASN A 1 104 ? 23.677 -3.160 -14.025 1.00 77.81 104 ASN A CA 1
ATOM 841 C C . ASN A 1 104 ? 23.715 -1.795 -13.294 1.00 77.81 104 ASN A C 1
ATOM 843 O O . ASN A 1 104 ? 24.343 -1.715 -12.238 1.00 77.81 104 ASN A O 1
ATOM 847 N N . PHE A 1 105 ? 23.069 -0.742 -13.827 1.00 75.44 105 PHE A N 1
ATOM 848 C CA . PHE A 1 105 ? 23.087 0.645 -13.327 1.00 75.44 105 PHE A CA 1
ATOM 849 C C . PHE A 1 105 ? 24.498 1.160 -13.008 1.00 75.44 105 PHE A C 1
ATOM 851 O O . PHE A 1 105 ? 24.670 2.089 -12.215 1.00 75.44 105 PHE A O 1
ATOM 858 N N . GLN A 1 106 ? 25.526 0.553 -13.603 1.00 74.25 106 GLN A N 1
ATOM 859 C CA . GLN A 1 106 ? 26.884 1.003 -13.396 1.00 74.25 106 GLN A CA 1
ATOM 860 C C . GLN A 1 106 ? 27.047 2.301 -14.180 1.00 74.25 106 GLN A C 1
ATOM 862 O O . GLN A 1 106 ? 26.666 2.358 -15.353 1.00 74.25 106 GLN A O 1
ATOM 867 N N . PRO A 1 107 ? 27.598 3.362 -13.564 1.00 72.75 107 PRO A N 1
ATOM 868 C CA . PRO A 1 107 ? 27.995 4.521 -14.343 1.00 72.75 107 PRO A CA 1
ATOM 869 C C . PRO A 1 107 ? 28.961 4.049 -15.433 1.00 72.75 107 P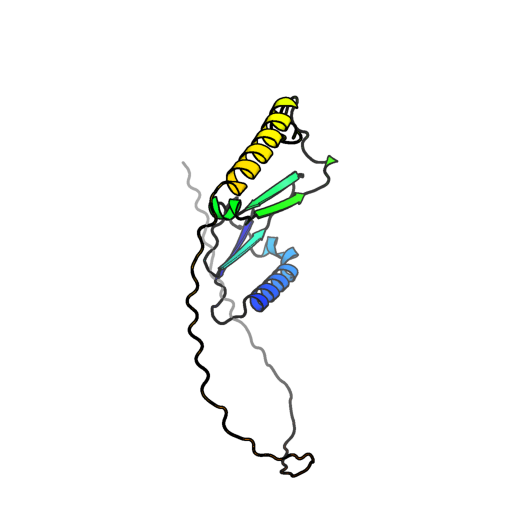RO A C 1
ATOM 871 O O . PRO A 1 107 ? 29.689 3.074 -15.233 1.00 72.75 107 PRO A O 1
ATOM 874 N N . ALA A 1 108 ? 28.989 4.733 -16.576 1.00 71.81 108 ALA A N 1
ATOM 875 C CA . ALA A 1 108 ? 29.985 4.489 -17.614 1.00 71.81 108 ALA A CA 1
ATOM 876 C C . ALA A 1 108 ? 31.369 4.936 -17.109 1.00 71.81 108 ALA A C 1
ATOM 878 O O . ALA A 1 108 ? 31.891 5.968 -17.509 1.00 71.81 108 ALA A O 1
ATOM 879 N N . VAL A 1 109 ? 31.937 4.186 -16.167 1.00 77.69 109 VAL A N 1
ATOM 880 C CA . VAL A 1 109 ? 33.295 4.373 -15.678 1.00 77.69 109 VAL A CA 1
ATOM 881 C C . VAL A 1 109 ? 34.211 3.583 -16.591 1.00 77.69 109 VAL A C 1
ATOM 883 O O . VAL A 1 109 ? 34.243 2.350 -16.582 1.00 77.69 109 VAL A O 1
ATOM 886 N N . THR A 1 110 ? 34.966 4.300 -17.412 1.00 80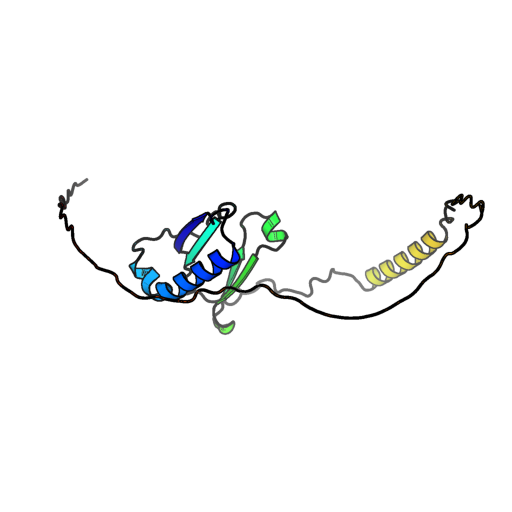.75 110 THR A N 1
ATOM 887 C CA . THR A 1 110 ? 36.049 3.692 -18.175 1.00 80.75 110 THR A CA 1
ATOM 888 C C . THR A 1 110 ? 37.115 3.163 -17.206 1.00 80.75 110 THR A C 1
ATOM 890 O O . THR A 1 110 ? 37.227 3.576 -16.047 1.00 80.75 110 THR A O 1
ATOM 893 N N . LYS A 1 111 ? 37.976 2.251 -17.673 1.00 78.69 111 LYS A N 1
ATOM 894 C CA . LYS A 1 111 ? 39.151 1.820 -16.889 1.00 78.69 111 LYS A CA 1
ATOM 895 C C . LYS A 1 111 ? 40.052 3.007 -16.509 1.00 78.69 111 LYS A C 1
ATOM 897 O O . LYS A 1 111 ? 40.737 2.951 -15.488 1.00 78.69 111 LYS A O 1
ATOM 902 N N . GLN A 1 112 ? 40.041 4.067 -17.319 1.00 78.19 112 GLN A N 1
ATOM 903 C CA . GLN A 1 112 ? 40.782 5.303 -17.081 1.00 78.19 112 GLN A CA 1
ATOM 904 C C . GLN A 1 112 ? 40.156 6.108 -15.937 1.00 78.19 112 GLN A C 1
ATOM 906 O O . GLN A 1 112 ? 40.898 6.560 -15.068 1.00 78.19 112 GLN A O 1
ATOM 911 N N . ASP A 1 113 ? 38.824 6.178 -15.855 1.00 80.56 113 ASP A N 1
ATOM 912 C CA . ASP A 1 113 ? 38.109 6.826 -14.743 1.00 80.56 113 ASP A CA 1
ATOM 913 C C . ASP A 1 113 ? 38.394 6.123 -13.408 1.00 80.56 113 ASP A C 1
ATOM 915 O O . ASP A 1 113 ? 38.676 6.770 -12.398 1.00 80.56 113 ASP A O 1
ATOM 919 N N . TRP A 1 114 ? 38.445 4.787 -13.412 1.00 75.62 114 TRP A N 1
ATOM 920 C CA . TRP A 1 114 ? 38.858 4.000 -12.243 1.00 75.62 114 TRP A CA 1
ATOM 921 C C . TRP A 1 114 ? 40.317 4.244 -11.833 1.00 75.62 114 TRP A C 1
ATOM 923 O O . TRP A 1 114 ? 40.626 4.329 -10.640 1.00 75.62 114 TRP A O 1
ATOM 933 N N . ALA A 1 115 ? 41.233 4.348 -12.799 1.00 80.25 115 ALA A N 1
ATOM 934 C CA . ALA A 1 115 ? 42.636 4.654 -12.526 1.00 80.25 115 ALA A CA 1
ATOM 935 C C . ALA A 1 115 ? 42.807 6.085 -11.986 1.00 80.25 115 ALA A C 1
ATOM 937 O O . ALA A 1 115 ? 43.562 6.299 -11.032 1.00 80.25 115 ALA A O 1
ATOM 938 N N . ALA A 1 116 ? 42.072 7.048 -12.546 1.00 79.19 116 ALA A N 1
ATOM 939 C CA . ALA A 1 116 ? 42.043 8.434 -12.098 1.00 79.19 116 ALA A CA 1
ATOM 940 C C . ALA A 1 116 ? 41.504 8.552 -10.663 1.00 79.19 116 ALA A C 1
ATOM 942 O O . ALA A 1 116 ? 42.144 9.205 -9.836 1.00 79.19 116 ALA A O 1
ATOM 943 N N . ALA A 1 117 ? 40.417 7.848 -10.325 1.00 77.00 117 ALA A N 1
ATOM 944 C CA . ALA A 1 117 ? 39.868 7.803 -8.968 1.00 77.00 117 ALA A CA 1
ATOM 945 C C . ALA A 1 117 ? 40.875 7.240 -7.948 1.00 77.00 117 ALA A C 1
ATOM 947 O O . ALA A 1 117 ? 41.127 7.863 -6.917 1.00 77.00 117 ALA A O 1
ATOM 948 N N . LYS A 1 118 ? 41.555 6.126 -8.260 1.00 79.69 118 LYS A N 1
ATOM 949 C CA . LYS A 1 118 ? 42.601 5.561 -7.381 1.00 79.69 118 LYS A CA 1
ATOM 950 C C . LYS A 1 118 ? 43.796 6.499 -7.197 1.00 79.69 118 LYS A C 1
ATOM 952 O O . LYS A 1 118 ? 44.401 6.549 -6.125 1.00 79.69 118 LYS A O 1
ATOM 957 N N . ASN A 1 119 ? 44.171 7.234 -8.241 1.00 76.19 119 ASN A N 1
ATOM 958 C CA . ASN A 1 119 ? 45.255 8.212 -8.163 1.00 76.19 119 ASN A CA 1
ATOM 959 C C . ASN A 1 119 ? 44.842 9.450 -7.353 1.00 76.19 119 ASN A C 1
ATOM 961 O O . ASN A 1 119 ? 45.656 9.974 -6.583 1.00 76.19 119 ASN A O 1
ATOM 965 N N . LEU A 1 120 ? 43.581 9.874 -7.461 1.00 76.12 120 LEU A N 1
ATOM 966 C CA . LEU A 1 120 ? 43.000 10.924 -6.632 1.00 76.12 120 LEU A CA 1
ATOM 967 C C . LEU A 1 120 ? 42.985 10.509 -5.156 1.00 76.12 120 LEU A C 1
ATOM 969 O O . LEU A 1 120 ? 43.466 11.273 -4.325 1.00 76.12 120 LEU A O 1
ATOM 973 N N . GLU A 1 121 ? 42.560 9.287 -4.825 1.00 75.12 121 GLU A N 1
ATOM 974 C CA . GLU A 1 121 ? 42.601 8.759 -3.452 1.00 75.12 121 GLU A CA 1
ATOM 975 C C . GLU A 1 121 ? 44.016 8.779 -2.863 1.00 75.12 121 GLU A C 1
ATOM 977 O O . GLU A 1 121 ? 44.227 9.285 -1.759 1.00 75.12 121 GLU A O 1
ATOM 982 N N . LYS A 1 122 ? 45.019 8.303 -3.613 1.00 73.81 122 LYS A N 1
ATOM 983 C CA . LYS A 1 122 ? 46.430 8.353 -3.185 1.00 73.81 122 LYS A CA 1
ATOM 984 C C . LYS A 1 122 ? 46.907 9.789 -2.956 1.00 73.81 122 LYS A C 1
ATOM 986 O O . LYS A 1 122 ? 47.654 10.050 -2.012 1.00 73.81 122 LYS A O 1
ATOM 991 N N . THR A 1 123 ? 46.476 10.720 -3.803 1.00 75.38 123 THR A N 1
ATOM 992 C CA . THR A 1 123 ? 46.846 12.141 -3.726 1.00 75.38 123 THR A CA 1
ATOM 993 C C . THR A 1 12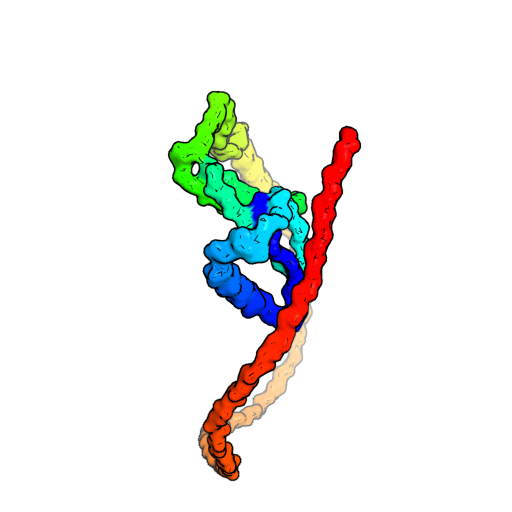3 ? 46.183 12.831 -2.535 1.00 75.38 123 THR A C 1
ATOM 995 O O . THR A 1 123 ? 46.858 13.536 -1.781 1.00 75.38 123 THR A O 1
ATOM 998 N N . VAL A 1 124 ? 44.892 12.578 -2.308 1.00 76.50 124 VAL A N 1
ATOM 999 C CA . VAL A 1 124 ? 44.138 13.063 -1.146 1.00 76.50 124 VAL A CA 1
ATOM 1000 C C . VAL A 1 124 ? 44.727 12.485 0.139 1.00 76.50 124 VAL A C 1
ATOM 1002 O O . VAL A 1 124 ? 45.053 13.251 1.042 1.00 76.50 124 VAL A O 1
ATOM 1005 N N . ALA A 1 125 ? 44.996 11.178 0.204 1.00 70.38 125 ALA A N 1
ATOM 1006 C CA . ALA A 1 125 ? 45.638 10.545 1.358 1.00 70.38 125 ALA A CA 1
ATOM 1007 C C . ALA A 1 125 ? 47.025 11.144 1.657 1.00 70.38 125 ALA A C 1
ATOM 1009 O O . ALA A 1 125 ? 47.377 11.374 2.815 1.00 70.38 125 ALA A O 1
ATOM 1010 N N . LYS A 1 126 ? 47.810 11.459 0.619 1.00 71.94 126 LYS A N 1
ATOM 1011 C CA . LYS A 1 126 ? 49.112 12.129 0.756 1.00 71.94 126 LYS A CA 1
ATOM 1012 C C . LYS A 1 126 ? 48.978 13.577 1.240 1.00 71.94 126 LYS A C 1
ATOM 1014 O O . LYS A 1 126 ? 49.859 14.053 1.953 1.00 71.94 126 LYS A O 1
ATOM 1019 N N . ARG A 1 127 ? 47.897 14.272 0.874 1.00 66.12 127 ARG A N 1
ATOM 1020 C CA . ARG A 1 127 ? 47.611 15.651 1.298 1.00 66.12 127 ARG A CA 1
ATOM 1021 C C . ARG A 1 127 ? 47.076 15.711 2.730 1.00 66.12 127 ARG A C 1
ATOM 1023 O O . ARG A 1 127 ? 47.541 16.552 3.486 1.00 66.12 127 ARG A O 1
ATOM 1030 N N . VAL A 1 128 ? 46.208 14.778 3.129 1.00 63.50 128 VAL A N 1
ATOM 1031 C CA . VAL A 1 128 ? 45.702 14.634 4.509 1.00 63.50 128 VAL A CA 1
ATOM 1032 C C . VAL A 1 128 ? 46.848 14.382 5.493 1.00 63.50 128 VAL A C 1
ATOM 1034 O O . VAL A 1 128 ? 46.905 15.023 6.534 1.00 63.50 128 VAL A O 1
ATOM 1037 N N . ARG A 1 129 ? 47.829 13.542 5.133 1.00 59.56 129 ARG A N 1
ATOM 1038 C CA . ARG A 1 129 ? 49.040 13.316 5.952 1.00 59.56 129 ARG A CA 1
ATOM 1039 C C . ARG A 1 129 ? 49.945 14.546 6.099 1.00 59.56 129 ARG A C 1
ATOM 1041 O O . ARG A 1 129 ? 50.797 14.559 6.978 1.00 59.56 129 ARG A O 1
ATOM 1048 N N . LYS A 1 130 ? 49.806 15.540 5.218 1.00 58.53 130 LYS A N 1
ATOM 1049 C CA . LYS A 1 130 ? 50.596 16.781 5.223 1.00 58.53 130 LYS A CA 1
ATOM 1050 C C . LYS A 1 130 ? 49.884 17.951 5.899 1.00 58.53 130 LYS A C 1
ATOM 1052 O O . LYS A 1 130 ? 50.500 19.002 6.051 1.00 58.53 130 LYS A O 1
ATOM 1057 N N . VAL A 1 131 ? 48.619 17.799 6.292 1.00 56.22 131 VAL A N 1
ATOM 1058 C CA . VAL A 1 131 ? 47.970 18.785 7.159 1.00 56.22 131 VAL A CA 1
ATOM 1059 C C . VAL A 1 131 ? 48.604 18.634 8.546 1.00 56.22 131 VAL A C 1
ATOM 1061 O O . VAL A 1 131 ? 48.567 17.529 9.091 1.00 56.22 131 VAL A O 1
ATOM 1064 N N . PRO A 1 132 ? 49.233 19.678 9.117 1.00 58.75 132 PRO A N 1
ATOM 1065 C CA . PRO A 1 132 ? 49.796 19.580 10.455 1.00 58.75 132 PRO A CA 1
ATOM 1066 C C . PRO A 1 132 ? 48.669 19.268 11.440 1.00 58.75 132 PRO A C 1
ATOM 1068 O O . PRO A 1 132 ? 47.622 19.916 11.427 1.00 58.75 132 PRO A O 1
ATOM 1071 N N . ALA A 1 133 ? 48.874 18.257 12.283 1.00 62.00 133 ALA A N 1
ATOM 1072 C CA . ALA A 1 133 ? 47.941 17.944 13.350 1.00 62.00 133 ALA A CA 1
ATOM 1073 C C . ALA A 1 133 ? 47.795 19.178 14.253 1.00 62.00 133 ALA A C 1
ATOM 1075 O O . ALA A 1 133 ? 48.756 19.609 14.898 1.00 62.00 133 ALA A O 1
ATOM 1076 N N . VAL A 1 134 ? 46.595 19.759 14.293 1.00 59.66 134 VAL A N 1
ATOM 1077 C CA . VAL A 1 134 ? 46.257 20.782 15.282 1.00 59.66 134 VAL A CA 1
ATOM 1078 C C . VAL A 1 134 ? 46.256 20.086 16.639 1.00 59.66 134 VAL A C 1
ATOM 1080 O O . VAL A 1 134 ? 45.375 19.281 16.940 1.00 59.66 134 VAL A O 1
ATOM 1083 N N . HIS A 1 135 ? 47.282 20.348 17.445 1.00 45.94 135 HIS A N 1
ATOM 1084 C CA . HIS A 1 135 ? 47.369 19.822 18.800 1.00 45.94 135 HIS A CA 1
ATOM 1085 C C . HIS A 1 135 ? 46.351 20.554 19.674 1.00 45.94 135 HIS A C 1
ATOM 1087 O O . HIS A 1 135 ? 46.549 21.707 20.053 1.00 45.94 135 HIS A O 1
ATOM 1093 N N . VAL A 1 136 ? 45.256 19.881 20.019 1.00 54.59 136 VAL A N 1
ATOM 1094 C CA . VAL A 1 136 ? 44.366 20.349 21.084 1.00 54.59 136 VAL A CA 1
ATOM 1095 C C . VAL A 1 136 ? 45.071 20.082 22.413 1.00 54.59 136 VAL A C 1
ATOM 1097 O O . VAL A 1 136 ? 45.146 18.940 22.867 1.00 54.59 136 VAL A O 1
ATOM 1100 N N . VAL A 1 137 ? 45.618 21.127 23.039 1.00 52.50 137 VAL A N 1
ATOM 1101 C CA . VAL A 1 137 ? 46.200 21.033 24.385 1.00 52.50 137 VAL A CA 1
ATOM 1102 C C . VAL A 1 137 ? 45.071 20.763 25.380 1.00 52.50 137 VAL A C 1
ATOM 1104 O O . VAL A 1 137 ? 44.325 21.665 25.755 1.00 52.50 137 VAL A O 1
ATOM 1107 N N . LYS A 1 138 ? 44.942 19.515 25.839 1.00 49.72 138 LYS A N 1
ATOM 1108 C CA . LYS A 1 138 ? 44.139 19.204 27.026 1.00 49.72 138 LYS A CA 1
ATOM 1109 C C . LYS A 1 138 ? 44.930 19.643 28.260 1.00 49.72 138 LYS A C 1
ATOM 1111 O O . LYS A 1 138 ? 45.859 18.956 28.673 1.00 49.72 138 LYS A O 1
ATOM 1116 N N . LYS A 1 139 ? 44.576 20.781 28.863 1.00 42.34 139 LYS A N 1
ATOM 1117 C CA . LYS A 1 139 ? 45.019 21.102 30.228 1.00 42.34 139 LYS A CA 1
ATOM 1118 C C . LYS A 1 139 ? 44.213 20.252 31.210 1.00 42.34 139 LYS A C 1
ATOM 1120 O O . LYS A 1 139 ? 43.065 20.567 31.501 1.00 42.34 139 LYS A O 1
ATOM 1125 N N . THR A 1 140 ? 44.811 19.188 31.729 1.00 44.75 140 THR A N 1
ATOM 1126 C CA . THR A 1 140 ? 44.328 18.492 32.931 1.00 44.75 140 THR A CA 1
ATOM 1127 C C . THR A 1 140 ? 45.180 18.918 34.117 1.00 44.75 140 THR A C 1
ATOM 1129 O O . THR A 1 140 ? 46.354 18.567 34.190 1.00 44.75 140 THR A O 1
ATOM 1132 N N . ALA A 1 141 ? 44.591 19.670 35.047 1.00 45.94 141 ALA A N 1
ATOM 1133 C CA . ALA A 1 141 ? 45.144 19.843 36.382 1.00 45.94 141 ALA A CA 1
ATOM 1134 C C . ALA A 1 141 ? 44.662 18.671 37.248 1.00 45.94 141 ALA A C 1
ATOM 1136 O O . ALA A 1 141 ? 43.462 18.507 37.457 1.00 45.94 141 ALA A O 1
ATOM 1137 N N . VAL A 1 142 ? 45.593 17.850 37.731 1.00 44.06 142 VAL A N 1
ATOM 1138 C CA . VAL A 1 142 ? 45.337 16.862 38.784 1.00 44.06 142 VAL A CA 1
ATOM 1139 C C . VAL A 1 142 ? 46.208 17.258 39.967 1.00 44.06 142 VAL A C 1
ATOM 1141 O O . VAL A 1 142 ? 47.424 17.103 39.914 1.00 44.06 142 VAL A O 1
ATOM 1144 N N . HIS A 1 143 ? 45.592 17.763 41.035 1.00 39.06 143 HIS A N 1
ATOM 1145 C CA . HIS A 1 143 ? 46.220 17.804 42.351 1.00 39.06 143 HIS A CA 1
ATOM 1146 C C . HIS A 1 143 ? 45.481 16.851 43.291 1.00 39.06 143 HIS A C 1
ATOM 1148 O O . HIS A 1 143 ? 44.291 16.996 43.559 1.00 39.06 143 HIS A O 1
ATOM 1154 N N . ASN A 1 144 ? 46.234 15.853 43.755 1.00 41.50 144 ASN A N 1
ATOM 1155 C CA . ASN A 1 144 ? 45.883 14.874 44.776 1.00 41.50 144 ASN A CA 1
ATOM 1156 C C . ASN A 1 144 ? 45.547 15.543 46.115 1.00 41.50 144 ASN A C 1
ATOM 1158 O O . ASN A 1 144 ? 46.409 16.206 46.691 1.00 41.50 144 ASN A O 1
ATOM 1162 N N . LEU A 1 145 ? 44.380 15.235 46.687 1.00 45.09 145 LEU A N 1
ATOM 1163 C CA . LEU A 1 145 ? 44.126 15.378 48.122 1.00 45.09 145 LEU A CA 1
ATOM 1164 C C . LEU A 1 145 ? 43.475 14.097 48.687 1.00 45.09 145 LEU A C 1
ATOM 1166 O O . LEU A 1 145 ? 42.368 13.719 48.328 1.00 45.09 145 LEU A O 1
ATOM 1170 N N . LYS A 1 146 ? 44.277 13.423 49.527 1.00 35.28 146 LYS A N 1
ATOM 1171 C CA . LYS A 1 146 ? 44.047 12.387 50.562 1.00 35.28 146 LYS A CA 1
ATOM 1172 C C . LYS A 1 146 ? 42.669 11.698 50.701 1.00 35.28 146 LYS A C 1
ATOM 1174 O O . LYS A 1 146 ? 41.651 12.329 50.947 1.00 35.28 146 LYS A O 1
ATOM 1179 N N . LYS A 1 147 ? 42.717 10.356 50.752 1.00 34.72 147 LYS A N 1
ATOM 1180 C CA . LYS A 1 147 ? 41.645 9.435 51.196 1.00 34.72 147 LYS A CA 1
ATOM 1181 C C . LYS A 1 147 ? 41.376 9.513 52.716 1.00 34.72 147 LYS A C 1
ATOM 1183 O O . LYS A 1 147 ? 42.352 9.573 53.469 1.00 34.72 147 LYS A O 1
ATOM 1188 N N . PRO A 1 148 ? 40.123 9.340 53.185 1.00 36.78 148 PRO A N 1
ATOM 1189 C CA . PRO A 1 148 ? 39.811 8.860 54.532 1.00 36.78 148 PRO A CA 1
ATOM 1190 C C . PRO A 1 148 ? 39.584 7.330 54.592 1.00 36.78 148 PRO A C 1
ATOM 1192 O O . PRO A 1 148 ? 39.376 6.671 53.575 1.00 36.78 148 PRO A O 1
ATOM 1195 N N . LYS A 1 149 ? 39.718 6.792 55.814 1.00 33.25 149 LYS A N 1
ATOM 1196 C CA . LYS A 1 149 ? 39.859 5.378 56.225 1.00 33.25 149 LYS A CA 1
ATOM 1197 C C . LYS A 1 149 ? 38.543 4.576 56.273 1.00 33.25 149 LYS A C 1
ATOM 1199 O O . LYS A 1 149 ? 37.457 5.135 56.229 1.00 33.25 149 LYS A O 1
ATOM 1204 N N . ALA A 1 150 ? 38.714 3.256 56.378 1.00 39.72 150 ALA A N 1
ATOM 1205 C CA . ALA A 1 150 ? 37.716 2.187 56.415 1.00 39.72 150 ALA A CA 1
ATOM 1206 C C . ALA A 1 150 ? 37.036 1.963 57.782 1.00 39.72 150 ALA A C 1
ATOM 1208 O O . ALA A 1 150 ? 37.672 2.185 58.804 1.00 39.72 150 ALA A O 1
ATOM 1209 N N . ASP A 1 151 ? 35.823 1.392 57.748 1.00 34.78 151 ASP A N 1
ATOM 1210 C CA . ASP A 1 151 ? 35.186 0.510 58.752 1.00 34.78 151 ASP A CA 1
ATOM 1211 C C . ASP A 1 151 ? 34.063 -0.259 58.009 1.00 34.78 151 ASP A C 1
ATOM 1213 O O . ASP A 1 151 ? 33.264 0.377 57.332 1.00 34.78 151 ASP A O 1
ATOM 1217 N N . SER A 1 152 ? 34.057 -1.582 57.783 1.00 32.31 152 SER A N 1
ATOM 1218 C CA . SER A 1 152 ? 34.105 -2.816 58.601 1.00 32.31 152 SER A CA 1
ATOM 1219 C C . SER A 1 152 ? 32.712 -3.453 58.847 1.00 32.31 152 SER A C 1
ATOM 1221 O O . SER A 1 152 ? 31.760 -2.765 59.188 1.00 32.31 152 SER A O 1
ATOM 1223 N N . LYS A 1 153 ? 32.661 -4.801 58.711 1.00 34.78 153 LYS A N 1
ATOM 1224 C CA . LYS A 1 153 ? 31.585 -5.797 59.025 1.00 34.78 153 LYS A CA 1
ATOM 1225 C C . LYS A 1 153 ? 30.493 -5.993 57.949 1.00 34.78 153 LYS A C 1
ATOM 1227 O O . LYS A 1 153 ? 29.846 -5.037 57.562 1.00 34.78 153 LYS A O 1
ATOM 1232 N N . LYS A 1 154 ? 30.302 -7.152 57.289 1.00 30.64 154 LYS A N 1
ATOM 1233 C CA . LYS A 1 154 ? 30.223 -8.610 57.610 1.00 30.64 154 LYS A CA 1
ATOM 1234 C C . LYS A 1 154 ? 28.844 -9.060 58.143 1.00 30.64 154 LYS A C 1
ATOM 1236 O O . LYS A 1 154 ? 28.355 -8.483 59.105 1.00 30.64 154 LYS A O 1
ATOM 1241 N N . THR A 1 155 ? 28.369 -10.171 57.549 1.00 29.44 155 THR A N 1
ATOM 1242 C CA . THR A 1 155 ? 27.401 -11.193 58.035 1.00 29.44 155 THR A CA 1
ATOM 1243 C C . THR A 1 155 ? 25.989 -11.070 57.420 1.00 29.44 155 THR A C 1
ATOM 1245 O O . THR A 1 155 ? 25.390 -10.010 57.510 1.00 29.44 155 THR A O 1
ATOM 1248 N N . GLN A 1 156 ? 25.517 -11.979 56.550 1.00 29.41 156 GLN A N 1
ATOM 1249 C CA . GLN A 1 156 ? 25.057 -13.386 56.702 1.00 29.41 156 GLN A CA 1
ATOM 1250 C C . GLN A 1 156 ? 23.640 -13.553 57.305 1.00 29.41 156 GLN A C 1
ATOM 1252 O O . GLN A 1 156 ? 23.382 -13.115 58.415 1.00 29.41 156 GLN A O 1
ATOM 1257 N N . GLU A 1 157 ? 22.817 -14.300 56.553 1.00 30.45 157 GLU A N 1
ATOM 1258 C CA . GLU A 1 157 ? 21.866 -15.348 56.982 1.00 30.45 157 GLU A CA 1
ATOM 1259 C C . GLU A 1 157 ? 20.465 -15.067 57.577 1.00 30.45 157 GLU A C 1
ATOM 1261 O O . GLU A 1 157 ? 20.273 -14.301 58.509 1.00 30.45 157 GLU A O 1
ATOM 1266 N N . ALA A 1 158 ? 19.543 -15.905 57.067 1.00 32.97 158 ALA A N 1
ATOM 1267 C CA . ALA A 1 158 ? 18.451 -16.617 57.743 1.00 32.97 158 ALA A CA 1
ATOM 1268 C C . ALA A 1 158 ? 17.086 -15.934 58.005 1.00 32.97 158 ALA A C 1
ATOM 1270 O O . ALA A 1 158 ? 16.911 -15.111 58.888 1.00 32.97 158 ALA A O 1
ATOM 1271 N N . ASN A 1 159 ? 16.097 -16.455 57.266 1.00 30.02 159 ASN A N 1
ATOM 1272 C CA . ASN A 1 159 ? 14.883 -17.143 57.732 1.00 30.02 159 ASN A CA 1
ATOM 1273 C C . ASN A 1 159 ? 13.915 -16.510 58.757 1.00 30.02 159 ASN A C 1
ATOM 1275 O O . ASN A 1 159 ? 14.255 -16.235 59.899 1.00 30.02 159 ASN A O 1
ATOM 1279 N N . ASN A 1 160 ? 12.642 -16.690 58.373 1.00 30.45 160 ASN A N 1
ATOM 1280 C CA . ASN A 1 160 ? 11.519 -17.281 59.124 1.00 30.45 160 ASN A CA 1
ATOM 1281 C C . ASN A 1 160 ? 10.430 -16.347 59.676 1.00 30.45 160 ASN A C 1
ATOM 1283 O O . ASN A 1 160 ? 10.712 -15.518 60.525 1.00 30.45 160 ASN A O 1
ATOM 1287 N N . LYS A 1 161 ? 9.186 -16.703 59.287 1.00 30.52 161 LYS A N 1
ATOM 1288 C CA . LYS A 1 161 ? 7.933 -16.748 60.083 1.00 30.52 161 LYS A CA 1
ATOM 1289 C C . LYS A 1 161 ? 7.417 -15.397 60.628 1.00 30.52 161 LYS A C 1
ATOM 1291 O O . LYS A 1 161 ? 8.171 -14.581 61.110 1.00 30.52 161 LYS A O 1
ATOM 1296 N N . GLU A 1 162 ? 6.131 -15.057 60.569 1.00 36.44 162 GLU A N 1
ATOM 1297 C CA . GLU A 1 162 ? 4.955 -15.875 60.860 1.00 36.44 162 GLU A CA 1
ATOM 1298 C C . GLU A 1 162 ? 3.655 -15.149 60.429 1.00 36.44 162 GLU A C 1
ATOM 1300 O O . GLU A 1 162 ? 3.536 -13.937 60.567 1.00 36.44 162 GLU A O 1
ATOM 1305 N N . ASN A 1 163 ? 2.701 -15.935 59.918 1.00 29.22 163 ASN A N 1
ATOM 1306 C CA . ASN A 1 163 ? 1.252 -15.936 60.176 1.00 29.22 163 ASN A CA 1
ATOM 1307 C C . ASN A 1 163 ? 0.455 -14.621 60.345 1.00 29.22 163 ASN A C 1
ATOM 1309 O O . ASN A 1 163 ? 0.584 -13.932 61.348 1.00 29.22 163 ASN A O 1
ATOM 1313 N N . HIS A 1 164 ? -0.587 -14.450 59.516 1.00 36.78 164 HIS A N 1
ATOM 1314 C CA . HIS A 1 164 ? -1.970 -14.531 60.018 1.00 36.78 164 HIS A CA 1
ATOM 1315 C C . HIS A 1 164 ? -2.999 -14.834 58.910 1.00 36.78 164 HIS A C 1
ATOM 1317 O O . HIS A 1 164 ? -2.917 -14.368 57.777 1.00 36.78 164 HIS A O 1
ATOM 1323 N N . THR A 1 165 ? -3.957 -15.675 59.290 1.00 30.97 165 THR A N 1
ATOM 1324 C CA . THR A 1 165 ? -4.956 -16.413 58.505 1.00 30.97 165 THR A CA 1
ATOM 1325 C C . THR A 1 165 ? -6.295 -15.666 58.383 1.00 30.97 165 THR A C 1
ATOM 1327 O O . THR A 1 165 ? -6.709 -15.020 59.340 1.00 30.97 165 THR A O 1
ATOM 1330 N N . SER A 1 166 ? -7.012 -15.835 57.259 1.00 36.12 166 SER A N 1
ATOM 1331 C CA . SER A 1 166 ? -8.468 -16.151 57.127 1.00 36.12 166 SER A CA 1
ATOM 1332 C C . SER A 1 166 ? -8.967 -15.727 55.727 1.00 36.12 166 SER A C 1
ATOM 1334 O O . SER A 1 166 ? -8.901 -14.567 55.356 1.00 36.12 166 SER A O 1
ATOM 1336 N N . HIS A 1 167 ? -9.182 -16.632 54.766 1.00 31.08 167 HIS A N 1
ATOM 1337 C CA . HIS A 1 167 ? -10.355 -17.493 54.526 1.00 31.08 167 HIS A CA 1
ATOM 1338 C C . HIS A 1 167 ? -11.714 -16.774 54.412 1.00 31.08 167 HIS A C 1
ATOM 1340 O O . HIS A 1 167 ? -12.348 -16.509 55.422 1.00 31.08 167 HIS A O 1
ATOM 1346 N N . HIS A 1 168 ? -12.248 -16.676 53.183 1.00 34.50 168 HIS A N 1
ATOM 1347 C CA . HIS A 1 168 ? -13.479 -17.405 52.839 1.00 34.50 168 HIS A CA 1
ATOM 1348 C C . HIS A 1 168 ? -13.635 -17.659 51.326 1.00 34.50 168 HIS A C 1
ATOM 1350 O O . HIS A 1 168 ? -13.241 -16.854 50.488 1.00 34.50 168 HIS A O 1
ATOM 1356 N N . LYS A 1 169 ? -14.172 -18.842 51.010 1.00 32.59 169 LYS A N 1
ATOM 1357 C CA . LYS A 1 169 ? -14.340 -19.466 49.688 1.00 32.59 169 LYS A CA 1
ATOM 1358 C C . LYS A 1 169 ? -15.706 -19.173 49.041 1.00 32.59 169 LYS A C 1
ATOM 1360 O O . LYS A 1 169 ? -16.691 -19.057 49.757 1.00 32.59 169 LYS A O 1
ATOM 1365 N N . ASN A 1 170 ? -15.698 -19.294 47.704 1.00 27.94 170 ASN A N 1
ATOM 1366 C CA . ASN A 1 170 ? -16.698 -19.863 46.776 1.00 27.94 170 ASN A CA 1
ATOM 1367 C C . ASN A 1 170 ? -18.111 -19.253 46.673 1.00 27.94 170 ASN A C 1
ATOM 1369 O O . ASN A 1 170 ? -18.878 -19.286 47.624 1.00 27.94 170 ASN A O 1
ATOM 1373 N N . THR A 1 171 ? -18.544 -18.924 45.447 1.00 30.27 171 THR A N 1
ATOM 1374 C CA . THR A 1 171 ? -19.420 -19.769 44.588 1.00 30.27 171 THR A CA 1
ATOM 1375 C C . THR A 1 171 ? -20.009 -18.958 43.413 1.00 30.27 171 THR A C 1
ATOM 1377 O O . THR A 1 171 ? -20.540 -17.873 43.603 1.00 30.27 171 THR A O 1
ATOM 1380 N N . ASP A 1 172 ? -19.941 -19.515 42.200 1.00 32.56 172 ASP A N 1
ATOM 1381 C CA . ASP A 1 172 ? -20.886 -19.292 41.082 1.00 32.56 172 ASP A CA 1
ATOM 1382 C C . ASP A 1 172 ? -22.064 -20.283 41.261 1.00 32.56 172 ASP A C 1
ATOM 1384 O O . ASP A 1 172 ? -21.799 -21.350 41.835 1.00 32.56 172 ASP A O 1
ATOM 1388 N N . PRO A 1 173 ? -23.320 -20.064 40.771 1.00 40.88 173 PRO A N 1
ATOM 1389 C CA . PRO A 1 173 ? -23.594 -20.029 39.317 1.00 40.88 173 PRO A CA 1
ATOM 1390 C C . PRO A 1 173 ? -24.880 -19.306 38.796 1.00 40.88 173 PRO A C 1
ATOM 1392 O O . PRO A 1 173 ? -25.881 -19.178 39.486 1.00 40.88 173 PRO A O 1
ATOM 1395 N N . LYS A 1 174 ? -24.881 -19.025 37.474 1.00 30.72 174 LYS A N 1
ATOM 1396 C CA . LYS A 1 174 ? -26.015 -19.003 36.494 1.00 30.72 174 LYS A CA 1
ATOM 1397 C C . LYS A 1 174 ? -27.263 -18.131 36.781 1.00 30.72 174 LYS A C 1
ATOM 1399 O O . LYS A 1 174 ? -27.995 -18.407 37.716 1.00 30.72 174 LYS A O 1
ATOM 1404 N N . LYS A 1 175 ? -27.674 -17.287 35.807 1.00 30.08 175 LYS A N 1
ATOM 1405 C CA . LYS A 1 175 ? -28.810 -17.498 34.850 1.00 30.08 175 LYS A CA 1
ATOM 1406 C C . LYS A 1 175 ? -29.190 -16.195 34.109 1.00 30.08 175 LYS A C 1
ATOM 1408 O O . LYS A 1 175 ? -29.324 -15.139 34.709 1.00 30.08 175 LYS A O 1
ATOM 1413 N N . LYS A 1 176 ? -29.437 -16.308 32.799 1.00 28.55 176 LYS A N 1
ATOM 1414 C CA . LYS A 1 176 ? -30.169 -15.338 31.952 1.00 28.55 176 LYS A CA 1
ATOM 1415 C C . LYS A 1 176 ? -31.683 -15.451 32.227 1.00 28.55 176 LYS A C 1
ATOM 1417 O O . LYS A 1 176 ? -32.126 -16.524 32.644 1.00 28.55 176 LYS A O 1
ATOM 1422 N N . PRO A 1 177 ? -32.490 -14.453 31.835 1.00 33.97 177 PRO A N 1
ATOM 1423 C CA . PRO A 1 177 ? -33.467 -14.775 30.793 1.00 33.97 177 PRO A CA 1
ATOM 1424 C C . PRO A 1 177 ? -33.587 -13.723 29.679 1.00 33.97 177 PRO A C 1
ATOM 1426 O O . PRO A 1 177 ? -33.079 -12.610 29.749 1.00 33.97 177 PRO A O 1
ATOM 1429 N N . SER A 1 178 ? -34.237 -14.183 28.614 1.00 27.27 178 SER A N 1
ATOM 1430 C CA . SER A 1 178 ? -34.609 -13.527 27.361 1.00 27.27 178 SER A CA 1
ATOM 1431 C C . SER A 1 178 ? -36.045 -12.991 27.429 1.00 27.27 178 SER A C 1
ATOM 1433 O O . SER A 1 178 ? -36.871 -13.635 28.068 1.00 27.27 178 SER A O 1
ATOM 1435 N N . ALA A 1 179 ? -36.348 -11.904 26.712 1.00 32.69 179 ALA A N 1
ATOM 1436 C CA . ALA A 1 179 ? -37.652 -11.552 26.110 1.00 32.69 179 ALA A CA 1
ATOM 1437 C C . ALA A 1 179 ? -37.437 -10.228 25.338 1.00 32.69 179 ALA A C 1
ATOM 1439 O O . ALA A 1 179 ? -36.916 -9.284 25.915 1.00 32.69 179 ALA A O 1
ATOM 1440 N N . ASN A 1 180 ? -37.557 -10.119 24.012 1.00 30.36 180 ASN A N 1
ATOM 1441 C CA . ASN A 1 180 ? -38.669 -10.318 23.067 1.00 30.36 180 ASN A CA 1
ATOM 1442 C C . ASN A 1 180 ? -39.191 -8.969 22.524 1.00 30.36 180 ASN A C 1
ATOM 1444 O O . ASN A 1 180 ? -39.690 -8.138 23.268 1.00 30.36 180 ASN A O 1
ATOM 1448 N N . ASN A 1 181 ? -39.126 -8.865 21.192 1.00 27.94 181 ASN A N 1
ATOM 1449 C CA . ASN A 1 181 ? -40.040 -8.204 20.253 1.00 27.94 181 ASN A CA 1
ATOM 1450 C C . ASN A 1 181 ? -40.378 -6.708 20.384 1.00 27.94 181 ASN A C 1
ATOM 1452 O O . ASN A 1 181 ? -41.187 -6.303 21.207 1.00 27.94 181 ASN A O 1
ATOM 1456 N N . ALA A 1 182 ? -39.996 -5.959 19.344 1.00 32.19 182 ALA A N 1
ATOM 1457 C CA . ALA A 1 182 ? -40.939 -5.084 18.647 1.00 32.19 182 ALA A CA 1
ATOM 1458 C C . ALA A 1 182 ? -40.588 -5.015 17.149 1.00 32.19 182 ALA A C 1
ATOM 1460 O O . ALA A 1 182 ? -39.678 -4.304 16.730 1.00 32.19 182 ALA A O 1
ATOM 1461 N N . LYS A 1 183 ? -41.337 -5.773 16.339 1.00 33.50 183 LYS A N 1
ATOM 1462 C CA . LYS A 1 183 ? -41.597 -5.427 14.939 1.00 33.50 183 LYS A CA 1
ATOM 1463 C C . LYS A 1 183 ? -42.389 -4.116 14.932 1.00 33.50 183 LYS A C 1
ATOM 1465 O O . LYS A 1 183 ? -43.394 -4.022 15.633 1.00 33.50 183 LYS A O 1
ATOM 1470 N N . LYS A 1 184 ? -41.989 -3.149 14.110 1.00 37.09 184 LYS A N 1
ATOM 1471 C CA . LYS A 1 184 ? -42.920 -2.167 13.548 1.00 37.09 184 LYS A CA 1
ATOM 1472 C C . LYS A 1 184 ? -42.602 -1.979 12.075 1.00 37.09 184 LYS A C 1
ATOM 1474 O O . LYS A 1 184 ? -41.611 -1.362 11.700 1.00 37.09 184 LYS A O 1
ATOM 1479 N N . ASP A 1 185 ? -43.477 -2.570 11.277 1.00 37.50 185 ASP A N 1
ATOM 1480 C CA . ASP A 1 185 ? -43.698 -2.277 9.876 1.00 37.50 185 ASP A CA 1
ATOM 1481 C C . ASP A 1 185 ? -44.023 -0.790 9.692 1.00 37.50 185 ASP A C 1
ATOM 1483 O O . ASP A 1 185 ? -44.930 -0.269 10.339 1.00 37.50 185 ASP A O 1
ATOM 1487 N N . LEU A 1 186 ? -43.332 -0.116 8.771 1.00 40.03 186 LEU A N 1
ATOM 1488 C CA . LEU A 1 186 ? -43.838 1.099 8.135 1.00 40.03 186 LEU A CA 1
ATOM 1489 C C . LEU A 1 186 ? -43.281 1.232 6.708 1.00 40.03 186 LEU A C 1
ATOM 1491 O O . LEU A 1 186 ? -42.175 1.701 6.472 1.00 40.03 186 LEU A O 1
ATOM 1495 N N . LYS A 1 187 ? -44.119 0.765 5.776 1.00 34.81 187 LYS A N 1
ATOM 1496 C CA . LYS A 1 187 ? -44.500 1.386 4.495 1.00 34.81 187 LYS A CA 1
ATOM 1497 C C . LYS A 1 187 ? -43.405 1.970 3.582 1.00 34.81 187 LYS A C 1
ATOM 1499 O O . LYS A 1 187 ? -42.901 3.070 3.768 1.00 34.81 187 LYS A O 1
ATOM 1504 N N . LYS A 1 188 ? -43.242 1.277 2.451 1.00 35.69 188 LYS A N 1
ATOM 1505 C CA . LYS A 1 188 ? -42.878 1.807 1.125 1.00 35.69 188 LYS A CA 1
ATOM 1506 C C . LYS A 1 188 ? -43.875 2.906 0.685 1.00 35.69 188 LYS A C 1
ATOM 1508 O O . LYS A 1 188 ? -45.079 2.707 0.854 1.00 35.69 188 LYS A O 1
ATOM 1513 N N . PRO A 1 189 ? -43.412 3.971 0.012 1.00 38.28 189 PRO A N 1
ATOM 1514 C CA . PRO A 1 189 ? -44.107 4.516 -1.154 1.00 38.28 189 PRO A CA 1
ATOM 1515 C C . PRO A 1 189 ? -43.175 4.391 -2.373 1.00 38.28 189 PRO A C 1
ATOM 1517 O O . PRO A 1 189 ? -41.982 4.656 -2.300 1.00 38.28 189 PRO A O 1
ATOM 1520 N N . ALA A 1 190 ? -43.609 3.683 -3.410 1.00 38.09 190 ALA A N 1
ATOM 1521 C CA . ALA A 1 190 ? -44.272 4.261 -4.578 1.00 38.09 190 ALA A CA 1
ATOM 1522 C C . ALA A 1 190 ? -43.283 5.029 -5.474 1.00 38.09 190 ALA A C 1
ATOM 1524 O O . ALA A 1 190 ? -42.928 6.180 -5.249 1.00 38.09 190 ALA A O 1
ATOM 1525 N N . GLU A 1 191 ? -42.847 4.284 -6.481 1.00 37.22 191 GLU A N 1
ATOM 1526 C CA . GLU A 1 191 ? -42.439 4.691 -7.820 1.00 37.22 191 GLU A CA 1
ATOM 1527 C C . GLU A 1 191 ? -43.121 5.992 -8.293 1.00 37.22 191 GLU A C 1
ATOM 1529 O O . GLU A 1 191 ? -44.346 6.112 -8.258 1.00 37.22 191 GLU A O 1
ATOM 1534 N N . LYS A 1 192 ? -42.327 6.954 -8.774 1.00 38.91 192 LYS A N 1
ATOM 1535 C CA . LYS A 1 192 ? -42.775 7.958 -9.744 1.00 38.91 192 LYS A CA 1
ATOM 1536 C C . LYS A 1 192 ? -41.781 7.997 -10.894 1.00 38.91 192 LYS A C 1
ATOM 1538 O O . LYS A 1 192 ? -40.706 8.578 -10.799 1.00 38.91 192 LYS A O 1
ATOM 1543 N N . THR A 1 193 ? -42.186 7.351 -11.974 1.00 40.84 193 THR A N 1
ATOM 1544 C CA . THR A 1 193 ? -41.801 7.644 -13.349 1.00 40.84 193 THR A CA 1
ATOM 1545 C C . THR A 1 193 ? -42.261 9.051 -13.743 1.00 40.84 193 THR A C 1
ATOM 1547 O O . THR A 1 193 ? -43.455 9.332 -13.719 1.00 40.84 193 THR A O 1
ATOM 1550 N N . LEU A 1 194 ? -41.318 9.903 -14.134 1.00 46.59 194 LEU A N 1
ATOM 1551 C CA . LEU A 1 194 ? -41.441 11.013 -15.090 1.00 46.59 194 LEU A CA 1
ATOM 1552 C C . LEU A 1 194 ? -40.004 11.175 -15.633 1.00 46.59 194 LEU A C 1
ATOM 1554 O O . LEU A 1 194 ? -39.089 11.323 -14.836 1.00 46.59 194 LEU A O 1
ATOM 1558 N N . GLY A 1 195 ? -39.678 11.021 -16.912 1.00 42.25 195 GLY A N 1
ATOM 1559 C CA . GLY A 1 195 ? -40.462 11.351 -18.091 1.00 42.25 195 GLY A CA 1
ATOM 1560 C C . GLY A 1 195 ? -40.097 12.758 -18.555 1.00 42.25 195 GLY A C 1
ATOM 1561 O O . GLY A 1 195 ? -40.896 13.666 -18.349 1.00 42.25 195 GLY A O 1
ATOM 1562 N N . SER A 1 196 ? -38.887 12.929 -19.098 1.00 45.62 196 SER A N 1
ATOM 1563 C CA . SER A 1 196 ? -38.484 13.809 -20.218 1.00 45.62 196 SER A CA 1
ATOM 1564 C C . SER A 1 196 ? -36.969 13.756 -20.372 1.00 45.62 196 SER A C 1
ATOM 1566 O O . SER A 1 196 ? -36.281 13.866 -19.332 1.00 45.62 196 SER A O 1
#

pLDDT: mean 70.71, std 25.42, range [27.27, 97.56]

InterPro domains:
  IPR002355 Multicopper oxidase, copper-binding site [PS00080] (69-80)
  IPR008972 Cupredoxin [G3DSA:2.60.40.420] (1-116)
  IPR008972 Cupredoxin [SSF49503] (33-99)
  IPR011706 Multicopper oxidase, C-terminal [PF07731] (34-88)
  IPR033138 Multicopper oxidases, conserved site [PS00079] (64-84)

Foldseek 3Di:
DFWQDKDADDPPDDPVVVVVVVVVVCVVCVVVSCPVDVDTDDDPDDDHDVNMDTDDDDDLPQFDKDKDADPPPVRVVVPRIDIDGGDDPVRHDDDDPPDDDDDPPDPPQDPVNVVVVVVVVVVVVVVVVVPPPPDPDDDDDDDDDDDDDDDDDDDDDDDDDDDDDDDDDDDDDDDDDDDDDDDDDDDDDDDDDDDD